Protein AF-A0A319DDX3-F1 (afdb_monomer)

pLDDT: mean 77.17, std 18.91, range [31.5, 95.31]

Foldseek 3Di:
DLLVVLVVLLVVLVVCVVVVVLVVSVVSLVVSVVSLVVLVPDPDPDPVVSSLVSLQSSLLSVLLSCVSVVNNVVSVVSLVPRDPVPLQDVSLLVSLLNSLVVCVVVVVLVSNLVSLVSNLSNLVVNVVPDPDPDPVSVVSNLSSLLSNLSSLLSDPDPVSVVSNCVSLVVCCVPPVVDPSSVLSVLVSCVSVVHPSVVVVVPDDDDDCPVVSVVVVVVVVVVVVVVVVVCVVVDDDD

Secondary structure (DSSP, 8-state):
-HHHHHHHHHHHHHHHHHTT-HHHHHHHHHHHHHHHHHHHT--S---HHHHHHHHHHHHHHHHHHHHHTT-HHHHHHHHTTS-GGGTT-HHHHHHHHHHHHHHHHTT-HHHHHHHHHHHHHHHHHHHHH-SS--HHHHHHHHHHHHHHHHHHHT--SHHHHHHHHHHHHHHHHHHTT-HHHHHHHHHHHHHTT--HHHHHTTS--TTSHHHHHHHHHHHHHHHHHHHHHHHTT----

Sequence (237 aa):
GSFRVLETAYKLVKTCIEHGCVAISLKAIEAVAMRLDALEHLETDVDKARLCQCNVHYYALRVHLAWLQGRPD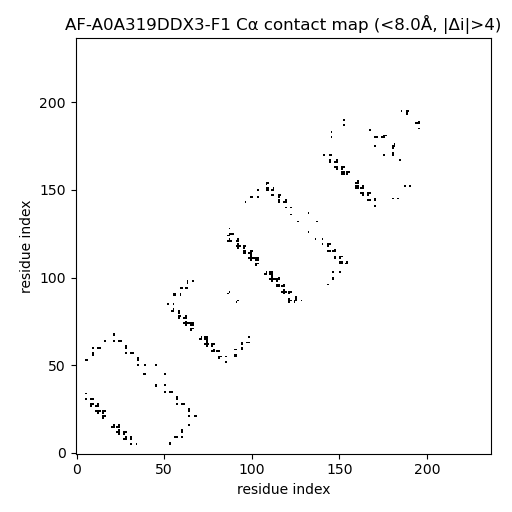IADHLFLKLPESITGDTCVLDVCFKVGSLALSCSQYDVAAKWLERGWEQCKLLASSSEGSDVASQDKELLILHALVRANTHLDTHDSKDNLVRTLGHLKSQYSNMFSIRLLELEVLARGNRDVERYFQGEVSHYHLEQSLIFLAVLQDALKVVDASESSFRMCG

Mean predicted aligned error: 11.28 Å

Structure (mmCIF, N/CA/C/O backbone):
data_AF-A0A319DDX3-F1
#
_entry.id   AF-A0A319DDX3-F1
#
loop_
_atom_site.group_PDB
_atom_site.id
_atom_site.type_symbol
_atom_site.label_atom_id
_atom_site.label_alt_id
_atom_site.label_comp_id
_atom_site.label_asym_id
_atom_site.label_entity_id
_atom_site.label_seq_id
_atom_site.pdbx_PDB_ins_code
_atom_site.Cartn_x
_atom_site.Cartn_y
_atom_site.Cartn_z
_atom_site.occupancy
_atom_site.B_iso_or_equiv
_atom_site.auth_seq_id
_atom_site.auth_comp_id
_atom_site.auth_asym_id
_atom_site.auth_atom_id
_atom_site.pdbx_PDB_model_num
ATOM 1 N N . GLY A 1 1 ? 20.311 10.736 -21.590 1.00 63.19 1 GLY A N 1
ATOM 2 C CA . GLY A 1 1 ? 19.042 10.453 -22.296 1.00 63.19 1 GLY A CA 1
ATOM 3 C C . GLY A 1 1 ? 18.218 9.386 -21.597 1.00 63.19 1 GLY A C 1
ATOM 4 O O . GLY A 1 1 ? 17.057 9.633 -21.303 1.00 63.19 1 GLY A O 1
ATOM 5 N N . SER A 1 2 ? 18.816 8.232 -21.293 1.00 76.50 2 SER A N 1
ATOM 6 C CA . SER A 1 2 ? 18.115 7.008 -20.871 1.00 76.50 2 SER A CA 1
ATOM 7 C C . SER A 1 2 ? 17.288 7.122 -19.581 1.00 76.50 2 SER A C 1
ATOM 9 O O . SER A 1 2 ? 16.138 6.699 -19.571 1.00 76.50 2 SER A O 1
ATOM 11 N N . PHE A 1 3 ? 17.796 7.782 -18.532 1.00 80.44 3 PHE A N 1
ATOM 12 C CA . PHE A 1 3 ? 17.046 7.967 -17.277 1.00 80.44 3 PHE A CA 1
ATOM 13 C C . PHE A 1 3 ? 15.779 8.824 -17.428 1.00 80.44 3 PHE A C 1
ATOM 15 O O . PHE A 1 3 ? 14.737 8.480 -16.886 1.00 80.44 3 PHE A O 1
ATOM 22 N N . ARG A 1 4 ? 15.814 9.887 -18.245 1.00 84.31 4 ARG A N 1
ATOM 23 C CA . ARG A 1 4 ? 14.623 10.722 -18.504 1.00 84.31 4 ARG A CA 1
ATOM 24 C C . ARG A 1 4 ? 13.516 9.942 -19.216 1.00 84.31 4 ARG A C 1
ATOM 26 O O . ARG A 1 4 ? 12.332 10.195 -18.996 1.00 84.31 4 ARG A O 1
ATOM 33 N N . VAL A 1 5 ? 13.900 8.996 -20.077 1.00 86.44 5 VAL A N 1
ATOM 34 C CA . VAL A 1 5 ? 12.954 8.095 -20.748 1.00 86.44 5 VAL A CA 1
ATOM 35 C C . VAL A 1 5 ? 12.311 7.155 -19.728 1.00 86.44 5 VAL A C 1
ATOM 37 O O . VAL A 1 5 ? 11.097 6.979 -19.773 1.00 86.44 5 VAL A O 1
ATOM 40 N N . LEU A 1 6 ? 13.087 6.619 -18.779 1.00 88.25 6 LEU A N 1
ATOM 41 C CA . LEU A 1 6 ? 12.560 5.794 -17.686 1.00 88.25 6 LEU A CA 1
ATOM 42 C C . LEU A 1 6 ? 11.594 6.570 -16.789 1.00 88.25 6 LEU A C 1
ATOM 44 O O . LEU A 1 6 ? 10.481 6.111 -16.568 1.00 88.25 6 LEU A O 1
ATOM 48 N N . GLU A 1 7 ? 11.959 7.774 -16.350 1.00 87.81 7 GLU A N 1
ATOM 49 C CA . GLU A 1 7 ? 11.080 8.641 -15.551 1.00 87.81 7 GLU A CA 1
ATOM 50 C C . GLU A 1 7 ? 9.750 8.927 -16.264 1.00 87.81 7 GLU A C 1
ATOM 52 O O . GLU A 1 7 ? 8.679 8.894 -15.656 1.00 87.81 7 GLU A O 1
ATOM 57 N N . THR A 1 8 ? 9.803 9.175 -17.575 1.00 90.25 8 THR A N 1
ATOM 58 C CA . THR A 1 8 ? 8.601 9.398 -18.389 1.00 90.25 8 THR A CA 1
ATOM 59 C C . THR A 1 8 ? 7.764 8.123 -18.504 1.00 90.25 8 THR A C 1
ATOM 61 O O . THR A 1 8 ? 6.541 8.175 -18.371 1.00 90.25 8 THR A O 1
ATOM 64 N N . ALA A 1 9 ? 8.409 6.969 -18.691 1.00 92.00 9 ALA A N 1
ATOM 65 C CA . ALA A 1 9 ? 7.735 5.677 -18.731 1.00 92.00 9 ALA A CA 1
ATOM 66 C C . ALA A 1 9 ? 7.079 5.329 -17.384 1.00 92.00 9 ALA A C 1
ATOM 68 O O . ALA A 1 9 ? 5.951 4.846 -17.372 1.00 92.00 9 ALA A O 1
ATOM 69 N N . TYR A 1 10 ? 7.715 5.641 -16.252 1.00 91.88 10 TYR A N 1
ATOM 70 C CA . TYR A 1 10 ? 7.117 5.461 -14.929 1.00 91.88 10 TYR A CA 1
ATOM 71 C C . TYR A 1 10 ? 5.869 6.310 -14.734 1.00 91.88 10 TYR A C 1
ATOM 73 O O . TYR A 1 10 ? 4.859 5.798 -14.255 1.00 91.88 10 TYR A O 1
ATOM 81 N N . LYS A 1 11 ? 5.904 7.582 -15.149 1.00 91.06 11 LYS A N 1
ATOM 82 C CA . LYS A 1 11 ? 4.718 8.450 -15.120 1.00 91.06 11 LYS A CA 1
ATOM 83 C C . LYS A 1 11 ? 3.594 7.867 -15.971 1.00 91.06 11 LYS A C 1
ATOM 85 O O . LYS A 1 11 ? 2.474 7.765 -15.488 1.00 91.06 11 LYS A O 1
ATOM 90 N N . LEU A 1 12 ? 3.908 7.402 -17.182 1.00 92.44 12 LEU A N 1
ATOM 91 C CA . LEU A 1 12 ? 2.937 6.740 -18.053 1.00 92.44 12 LEU A CA 1
ATOM 92 C C . LEU A 1 12 ? 2.319 5.503 -17.385 1.00 92.44 12 LEU A C 1
ATOM 94 O O . LEU A 1 12 ? 1.098 5.374 -17.375 1.00 92.44 12 LEU A O 1
ATOM 98 N N . VAL A 1 13 ? 3.137 4.615 -16.809 1.00 93.00 13 VAL A N 1
ATOM 99 C CA . VAL A 1 13 ? 2.655 3.418 -16.099 1.00 93.00 13 VAL A CA 1
ATOM 100 C C . VAL A 1 13 ? 1.772 3.817 -14.917 1.00 93.00 13 VAL A C 1
ATOM 102 O O . VAL A 1 13 ? 0.680 3.272 -14.780 1.00 93.00 13 VAL A O 1
ATOM 105 N N . LYS A 1 14 ? 2.199 4.787 -14.096 1.00 90.75 14 LYS A N 1
ATOM 106 C CA . LYS A 1 14 ? 1.426 5.291 -12.950 1.00 90.75 14 LYS A CA 1
ATOM 107 C C . LYS A 1 14 ? 0.055 5.803 -13.395 1.00 90.75 14 LYS A C 1
ATOM 109 O O . LYS A 1 14 ? -0.953 5.353 -12.861 1.00 90.75 14 LYS A O 1
ATOM 114 N N . THR A 1 15 ? 0.013 6.652 -14.421 1.00 91.50 15 THR A N 1
ATOM 115 C CA . THR A 1 15 ? -1.239 7.174 -14.978 1.00 91.50 15 THR A CA 1
ATOM 116 C C . THR A 1 15 ? -2.108 6.057 -15.555 1.00 91.50 15 THR A C 1
ATOM 118 O O . THR A 1 15 ? -3.303 6.023 -15.289 1.00 91.50 15 THR A O 1
ATOM 121 N N . CYS A 1 16 ? -1.542 5.101 -16.296 1.00 91.50 16 CYS A N 1
ATOM 122 C CA . CYS A 1 16 ? -2.313 3.980 -16.840 1.00 91.50 16 CYS A CA 1
ATOM 123 C C . CYS A 1 16 ? -2.915 3.107 -15.731 1.00 91.50 16 CYS A C 1
ATOM 125 O O . CYS A 1 16 ? -4.063 2.688 -15.839 1.00 91.50 16 CYS A O 1
ATOM 127 N N . ILE A 1 17 ? -2.166 2.857 -14.655 1.00 90.00 17 ILE A N 1
ATOM 128 C CA . ILE A 1 17 ? -2.652 2.153 -13.464 1.00 90.00 17 ILE A CA 1
ATOM 129 C C . ILE A 1 17 ? -3.823 2.910 -12.822 1.00 90.00 17 ILE A C 1
ATOM 131 O O . ILE A 1 17 ? -4.846 2.298 -12.527 1.00 90.00 17 ILE A O 1
ATOM 135 N N . GLU A 1 18 ? -3.694 4.227 -12.648 1.00 87.44 18 GLU A N 1
ATOM 136 C CA . GLU A 1 18 ? -4.732 5.086 -12.055 1.00 87.44 18 GLU A CA 1
ATOM 137 C C . GLU A 1 18 ? -6.022 5.119 -12.888 1.00 87.44 18 GLU A C 1
ATOM 139 O O . GLU A 1 18 ? -7.102 5.247 -12.327 1.00 87.44 18 GLU A O 1
ATOM 144 N N . HIS A 1 19 ? -5.931 4.910 -14.204 1.00 89.50 19 HIS A N 1
ATOM 145 C CA . HIS A 1 19 ? -7.090 4.820 -15.102 1.00 89.50 19 HIS A CA 1
ATOM 146 C C . HIS A 1 19 ? -7.551 3.372 -15.365 1.00 89.50 19 HIS A C 1
ATOM 148 O O . HIS A 1 19 ? -8.350 3.1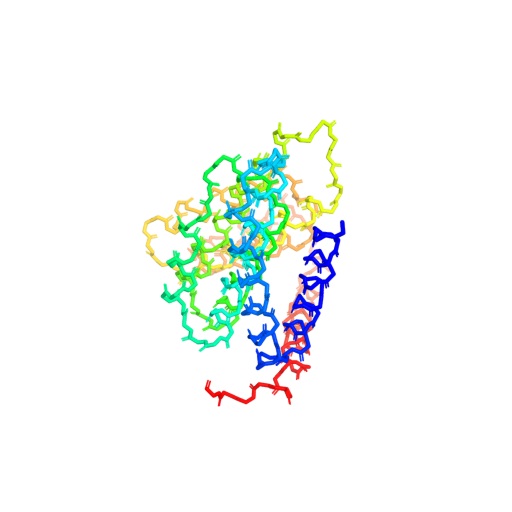31 -16.266 1.00 89.50 19 HIS A O 1
ATOM 154 N N . GLY A 1 20 ? -7.031 2.382 -14.630 1.00 86.50 20 GLY A N 1
ATOM 155 C CA . GLY A 1 20 ? -7.434 0.976 -14.773 1.00 86.50 20 GLY A CA 1
ATOM 156 C C . GLY A 1 20 ? -6.923 0.269 -16.038 1.00 86.50 20 GLY A C 1
ATOM 157 O O . GLY A 1 20 ? -7.307 -0.867 -16.309 1.00 86.50 20 GLY A O 1
ATOM 158 N N . CYS A 1 21 ? -6.011 0.877 -16.797 1.00 91.75 21 CYS A N 1
ATOM 159 C CA . CYS A 1 21 ? -5.436 0.332 -18.030 1.00 91.75 21 CYS A CA 1
ATOM 160 C C . CYS A 1 21 ? -4.347 -0.731 -17.763 1.00 91.75 21 CYS A C 1
ATOM 162 O O . CYS A 1 21 ? -3.225 -0.627 -18.264 1.00 91.75 21 CYS A O 1
ATOM 164 N N . VAL A 1 22 ? -4.668 -1.778 -16.993 1.00 91.25 22 VAL A N 1
ATOM 165 C CA . VAL A 1 22 ? -3.719 -2.801 -16.497 1.00 91.25 22 VAL A CA 1
ATOM 166 C C . VAL A 1 22 ? -2.900 -3.453 -17.620 1.00 91.25 22 VAL A C 1
ATOM 168 O O . VAL A 1 22 ? -1.687 -3.613 -17.486 1.00 91.25 22 VAL A O 1
ATOM 171 N N . ALA A 1 23 ? -3.524 -3.785 -18.755 1.00 90.62 23 ALA A N 1
ATOM 172 C CA . ALA A 1 23 ? -2.838 -4.427 -19.881 1.00 90.62 23 ALA A CA 1
ATOM 173 C C . ALA A 1 23 ? -1.776 -3.522 -20.537 1.00 90.62 23 ALA A C 1
ATOM 175 O O . ALA A 1 23 ? -0.709 -3.995 -20.931 1.00 90.62 23 ALA A O 1
ATOM 176 N N . ILE A 1 24 ? -2.053 -2.218 -20.641 1.00 91.56 24 ILE A N 1
ATOM 177 C CA . ILE A 1 24 ? -1.106 -1.234 -21.186 1.00 91.56 24 ILE A CA 1
ATOM 178 C C . ILE A 1 24 ? 0.027 -1.014 -20.183 1.00 91.56 24 ILE A C 1
ATOM 180 O O . ILE A 1 24 ? 1.196 -1.048 -20.566 1.00 91.56 24 ILE A O 1
ATOM 184 N N . SER A 1 25 ? -0.312 -0.873 -18.898 1.00 93.19 25 SER A N 1
ATOM 185 C CA . SER A 1 25 ? 0.659 -0.756 -17.808 1.00 93.19 25 SER A CA 1
ATOM 186 C C . SER A 1 25 ? 1.631 -1.936 -17.774 1.00 93.19 25 SER A C 1
ATOM 188 O O . SER A 1 25 ? 2.825 -1.725 -17.576 1.00 93.19 25 SER A O 1
ATOM 190 N N . LEU A 1 26 ? 1.149 -3.160 -18.023 1.00 93.44 26 LEU A N 1
ATOM 191 C CA . LEU A 1 26 ? 1.987 -4.358 -18.087 1.00 93.44 26 LEU A CA 1
ATOM 192 C C . LEU A 1 26 ? 3.013 -4.288 -19.227 1.00 93.44 26 LEU A C 1
ATOM 194 O O . LEU A 1 26 ? 4.207 -4.439 -18.987 1.00 93.44 26 LEU A O 1
ATOM 198 N N . LYS A 1 27 ? 2.575 -3.975 -20.450 1.00 93.12 27 LYS A N 1
ATOM 199 C CA . LYS A 1 27 ? 3.492 -3.841 -21.596 1.00 93.12 27 LYS A CA 1
ATOM 200 C C . LYS A 1 27 ? 4.513 -2.722 -21.384 1.00 93.12 27 LYS A C 1
ATOM 202 O O . LYS A 1 27 ? 5.686 -2.858 -21.725 1.00 93.12 27 LYS A O 1
ATOM 207 N N . ALA A 1 28 ? 4.071 -1.604 -20.811 1.00 93.00 28 ALA A N 1
ATOM 208 C CA . ALA A 1 28 ? 4.940 -0.472 -20.527 1.00 93.00 28 ALA A CA 1
ATOM 209 C C . ALA A 1 28 ? 5.984 -0.809 -19.448 1.00 93.00 28 ALA A C 1
ATOM 211 O O . ALA A 1 28 ? 7.158 -0.483 -19.624 1.00 93.00 28 ALA A O 1
ATOM 212 N N . ILE A 1 29 ? 5.599 -1.504 -18.371 1.00 94.00 29 ILE A N 1
ATOM 213 C CA . ILE A 1 29 ? 6.539 -1.875 -17.304 1.00 94.00 29 ILE A CA 1
ATOM 214 C C . ILE A 1 29 ? 7.510 -2.988 -17.740 1.00 94.00 29 ILE A C 1
ATOM 216 O O . ILE A 1 29 ? 8.654 -3.000 -17.296 1.00 94.00 29 ILE A O 1
ATOM 220 N N . GLU A 1 30 ? 7.117 -3.872 -18.662 1.00 93.44 30 GLU A N 1
ATOM 221 C CA . GLU A 1 30 ? 8.029 -4.826 -19.320 1.00 93.44 30 GLU A CA 1
ATOM 222 C C . GLU A 1 30 ? 9.076 -4.099 -20.177 1.00 93.44 30 GLU A C 1
ATOM 224 O O . GLU A 1 30 ? 10.269 -4.397 -20.121 1.00 93.44 30 GLU A O 1
ATOM 229 N N . ALA A 1 31 ? 8.650 -3.076 -20.923 1.00 91.81 31 ALA A N 1
ATOM 230 C CA . ALA A 1 31 ? 9.551 -2.239 -21.709 1.00 91.81 31 ALA A CA 1
ATOM 231 C C . ALA A 1 31 ? 10.518 -1.410 -20.845 1.00 91.81 31 ALA A C 1
ATOM 233 O O . ALA A 1 31 ? 11.616 -1.072 -21.299 1.00 91.81 31 ALA A O 1
ATOM 234 N N . VAL A 1 32 ? 10.113 -1.072 -19.621 1.00 92.88 32 VAL A N 1
ATOM 235 C CA . VAL A 1 32 ? 10.980 -0.481 -18.597 1.00 92.88 32 VAL A CA 1
ATOM 236 C C . VAL A 1 32 ? 11.987 -1.507 -18.085 1.00 92.88 32 VAL A C 1
ATOM 238 O O . VAL A 1 32 ? 13.172 -1.190 -18.048 1.00 92.88 32 VAL A O 1
ATOM 241 N N . ALA A 1 33 ? 11.552 -2.729 -17.763 1.00 92.62 33 ALA A N 1
ATOM 242 C CA . ALA A 1 33 ? 12.432 -3.789 -17.267 1.00 92.62 33 ALA A CA 1
ATOM 243 C C . ALA A 1 33 ? 13.586 -4.077 -18.242 1.00 92.62 33 ALA A C 1
ATOM 245 O O . ALA A 1 33 ? 14.741 -4.059 -17.835 1.00 92.62 33 ALA A O 1
ATOM 246 N N . MET A 1 34 ? 13.292 -4.224 -19.541 1.00 90.25 34 MET A N 1
ATOM 247 C CA . MET A 1 34 ? 14.325 -4.427 -20.572 1.00 90.25 34 MET A CA 1
ATOM 248 C C . MET A 1 34 ? 15.344 -3.281 -20.637 1.00 90.25 34 MET A C 1
ATOM 250 O O . MET A 1 34 ? 16.516 -3.491 -20.930 1.00 90.25 34 MET A O 1
ATOM 254 N N . ARG A 1 35 ? 14.900 -2.046 -20.385 1.00 88.31 35 ARG A N 1
ATOM 255 C CA . ARG A 1 35 ? 15.782 -0.873 -20.391 1.00 88.31 35 ARG A CA 1
ATOM 256 C C . ARG A 1 35 ? 16.620 -0.775 -19.124 1.00 88.31 35 ARG A C 1
ATOM 258 O O . ARG A 1 35 ? 17.760 -0.343 -19.222 1.00 88.31 35 ARG A O 1
ATOM 265 N N . LEU A 1 36 ? 16.065 -1.129 -17.967 1.00 88.19 36 LEU A N 1
ATOM 266 C CA . LEU A 1 36 ? 16.817 -1.193 -16.713 1.00 88.19 36 LEU A CA 1
ATOM 267 C C . LEU A 1 36 ? 17.917 -2.244 -16.792 1.00 88.19 36 LEU A C 1
ATOM 269 O O . LEU A 1 36 ? 19.059 -1.929 -16.486 1.00 88.19 36 LEU A O 1
ATOM 273 N N . ASP A 1 37 ? 17.584 -3.431 -17.295 1.00 88.50 37 ASP A N 1
ATOM 274 C CA . ASP A 1 37 ? 18.539 -4.516 -17.512 1.00 88.50 37 ASP A CA 1
ATOM 275 C C . ASP A 1 37 ? 19.681 -4.067 -18.438 1.00 88.50 37 ASP A C 1
ATOM 277 O O . ASP A 1 37 ? 20.853 -4.146 -18.079 1.00 88.50 37 ASP A O 1
ATOM 281 N N . ALA A 1 38 ? 19.357 -3.442 -19.575 1.00 86.94 38 ALA A N 1
ATOM 282 C CA . ALA A 1 38 ? 20.368 -2.884 -20.473 1.00 86.94 38 ALA A CA 1
ATOM 283 C C . ALA A 1 38 ? 21.242 -1.792 -19.822 1.00 86.94 38 ALA A C 1
ATOM 285 O O . ALA A 1 38 ? 22.394 -1.626 -20.216 1.00 86.94 38 ALA A O 1
ATOM 286 N N . LEU A 1 39 ? 20.711 -1.030 -18.857 1.00 84.31 39 LEU A N 1
ATOM 287 C CA . LEU A 1 39 ? 21.474 -0.011 -18.130 1.00 84.31 39 LEU A CA 1
ATOM 288 C C . LEU A 1 39 ? 22.392 -0.604 -17.063 1.00 84.31 39 LEU A C 1
ATOM 290 O O . LEU A 1 39 ? 23.469 -0.061 -16.840 1.00 84.31 39 LEU A O 1
ATOM 294 N N . GLU A 1 40 ? 21.978 -1.688 -16.413 1.00 82.62 40 GLU A N 1
ATOM 295 C CA . GLU A 1 40 ? 22.773 -2.387 -15.399 1.00 82.62 40 GLU A CA 1
ATOM 296 C C . GLU A 1 40 ? 24.021 -3.046 -16.004 1.00 82.62 40 GLU A C 1
ATOM 298 O O . GLU A 1 40 ? 25.073 -3.083 -15.371 1.00 82.62 40 GLU A O 1
ATOM 303 N N . HIS A 1 41 ? 23.930 -3.484 -17.261 1.00 81.06 41 HIS A N 1
ATOM 304 C CA . HIS A 1 41 ? 25.020 -4.138 -17.990 1.00 81.06 41 HIS A CA 1
ATOM 305 C C . HIS A 1 41 ? 25.969 -3.168 -18.723 1.00 81.06 41 HIS A C 1
ATOM 307 O O . HIS A 1 41 ? 26.907 -3.612 -19.387 1.00 81.06 41 HIS A O 1
ATOM 313 N N . LEU A 1 42 ? 25.760 -1.848 -18.637 1.00 79.06 42 LEU A N 1
ATOM 314 C CA . LEU A 1 42 ? 26.698 -0.869 -19.195 1.00 79.06 42 LEU A CA 1
ATOM 315 C C . LEU A 1 42 ? 27.894 -0.691 -18.247 1.00 79.06 42 LEU A C 1
ATOM 317 O O . LEU A 1 42 ? 27.739 -0.169 -17.150 1.00 79.06 42 LEU A O 1
ATOM 321 N N . GLU A 1 43 ? 29.101 -1.042 -18.704 1.00 55.44 43 GLU A N 1
ATOM 322 C CA . GLU A 1 43 ? 30.368 -0.927 -17.944 1.00 55.44 43 GLU A CA 1
ATOM 323 C C . GLU A 1 43 ? 30.786 0.517 -17.596 1.00 55.44 43 GLU A C 1
ATOM 325 O O . GLU A 1 43 ? 31.774 0.743 -16.897 1.00 55.44 43 GLU A O 1
ATOM 330 N N . THR A 1 44 ? 30.066 1.518 -18.101 1.00 60.97 44 THR A N 1
ATOM 331 C CA . THR A 1 44 ? 30.320 2.928 -17.786 1.00 6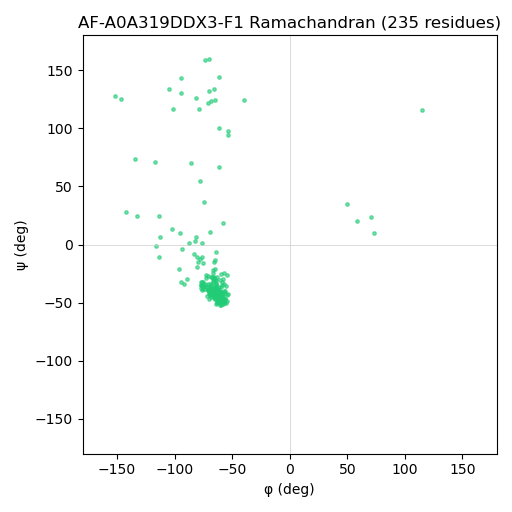0.97 44 THR A CA 1
ATOM 332 C C . THR A 1 44 ? 29.941 3.263 -16.343 1.00 60.97 44 THR A C 1
ATOM 334 O O . THR A 1 44 ? 29.125 2.569 -15.748 1.00 60.97 44 THR A O 1
ATOM 337 N N . ASP A 1 45 ? 30.491 4.363 -15.815 1.00 60.28 45 ASP A N 1
ATOM 338 C CA 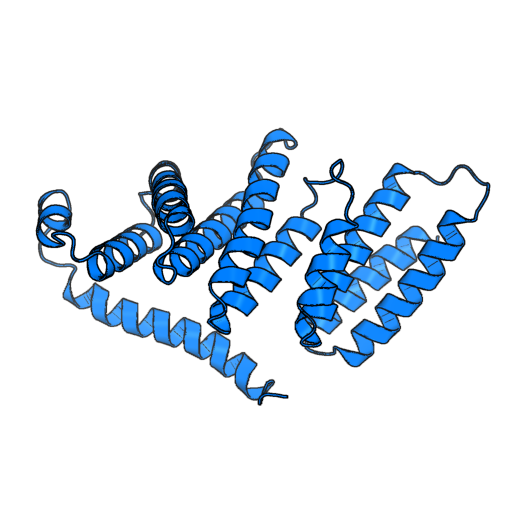. ASP A 1 45 ? 30.187 4.976 -14.509 1.00 60.28 45 ASP A CA 1
ATOM 339 C C . ASP A 1 45 ? 28.711 5.423 -14.421 1.00 60.28 45 ASP A C 1
ATOM 341 O O . ASP A 1 45 ? 28.359 6.604 -14.462 1.00 60.28 45 ASP A O 1
ATOM 345 N N . VAL A 1 46 ? 27.803 4.446 -14.431 1.00 65.56 46 VAL A N 1
ATOM 346 C CA . VAL A 1 46 ? 26.381 4.644 -14.216 1.00 65.56 46 VAL A CA 1
ATOM 347 C C . VAL A 1 46 ? 26.235 5.041 -12.761 1.00 65.56 46 VAL A C 1
ATOM 349 O O . VAL A 1 46 ? 26.641 4.304 -11.863 1.00 65.56 46 VAL A O 1
ATOM 352 N N . ASP A 1 47 ? 25.627 6.204 -12.543 1.00 78.81 47 ASP A N 1
ATOM 353 C CA . ASP A 1 47 ? 25.259 6.699 -11.225 1.00 78.81 47 ASP A CA 1
ATOM 354 C C . ASP A 1 47 ? 24.424 5.636 -10.490 1.00 78.81 47 ASP A C 1
ATOM 356 O O . ASP A 1 47 ? 23.217 5.478 -10.713 1.00 78.81 47 ASP A O 1
ATOM 360 N N . LYS A 1 48 ? 25.107 4.866 -9.635 1.00 80.88 48 LYS A N 1
ATOM 361 C CA . LYS A 1 48 ? 24.537 3.730 -8.908 1.00 80.88 48 LYS A CA 1
ATOM 362 C C . LYS A 1 48 ? 23.364 4.166 -8.040 1.00 80.88 48 LYS A C 1
ATOM 364 O O . LYS A 1 48 ? 22.414 3.402 -7.898 1.00 80.88 48 LYS A O 1
ATOM 369 N N . ALA A 1 49 ? 23.392 5.389 -7.506 1.00 81.56 49 ALA A N 1
ATOM 370 C CA . ALA A 1 49 ? 22.300 5.920 -6.700 1.00 81.56 49 ALA A CA 1
ATOM 371 C C . ALA A 1 49 ? 21.041 6.125 -7.554 1.00 81.56 49 ALA A C 1
ATOM 373 O O . ALA A 1 49 ? 19.955 5.681 -7.177 1.00 81.56 49 ALA A O 1
ATOM 374 N N . ARG A 1 50 ? 21.186 6.703 -8.753 1.00 83.19 50 ARG A N 1
ATOM 375 C CA . ARG A 1 50 ? 20.064 6.877 -9.692 1.00 83.19 50 ARG A CA 1
ATOM 376 C C . ARG A 1 50 ? 19.528 5.563 -10.237 1.00 83.19 50 ARG A C 1
ATOM 378 O O . ARG A 1 50 ? 18.313 5.426 -10.386 1.00 83.19 50 ARG A O 1
ATOM 385 N N . LEU A 1 51 ? 20.399 4.599 -10.530 1.00 84.62 51 LEU A N 1
ATOM 386 C CA . LEU A 1 51 ? 19.968 3.262 -10.943 1.00 84.62 51 LEU A CA 1
ATOM 387 C C . LEU A 1 51 ? 19.170 2.583 -9.824 1.00 84.62 51 LEU A C 1
ATOM 389 O O . LEU A 1 51 ? 18.099 2.034 -10.078 1.00 84.62 51 LEU A O 1
ATOM 393 N N . CYS A 1 52 ? 19.637 2.697 -8.580 1.00 84.38 52 CYS A N 1
ATOM 394 C CA . CYS A 1 52 ? 18.935 2.146 -7.429 1.00 84.38 52 CYS A CA 1
ATOM 395 C C . CYS A 1 52 ? 17.561 2.805 -7.221 1.00 84.38 52 CYS A C 1
ATOM 397 O O . CYS A 1 52 ? 16.560 2.106 -7.063 1.00 84.38 52 CYS A O 1
ATOM 399 N N . GLN A 1 53 ? 17.471 4.134 -7.341 1.00 85.56 53 GLN A N 1
ATOM 400 C CA . GLN A 1 53 ? 16.193 4.852 -7.301 1.00 85.56 53 GLN A CA 1
ATOM 401 C C . GLN A 1 53 ? 15.242 4.393 -8.418 1.00 85.56 53 GLN A C 1
ATOM 403 O O . GLN A 1 53 ? 14.053 4.169 -8.177 1.00 85.56 53 GLN A O 1
ATOM 408 N N . CYS A 1 54 ? 15.753 4.199 -9.637 1.00 87.69 54 CYS A N 1
ATOM 409 C CA . CYS A 1 54 ? 14.954 3.678 -10.742 1.00 87.69 54 CYS A CA 1
ATOM 410 C C . CYS A 1 54 ? 14.453 2.256 -10.460 1.00 87.69 54 CYS A C 1
ATOM 412 O O . CYS A 1 54 ? 13.298 1.965 -10.768 1.00 87.69 54 CYS A O 1
ATOM 414 N N . ASN A 1 55 ? 15.274 1.396 -9.854 1.00 88.69 55 ASN A N 1
ATOM 415 C CA . ASN A 1 55 ? 14.866 0.052 -9.446 1.00 88.69 55 ASN A CA 1
ATOM 416 C C . ASN A 1 55 ? 13.752 0.092 -8.393 1.00 88.69 55 ASN A C 1
ATOM 418 O O . ASN A 1 55 ? 12.768 -0.636 -8.526 1.00 88.69 55 ASN A O 1
ATOM 422 N N . VAL A 1 56 ? 13.837 0.987 -7.405 1.00 90.06 56 VAL A N 1
ATOM 423 C CA . VAL A 1 56 ? 12.770 1.184 -6.407 1.00 90.06 56 VAL A CA 1
ATOM 424 C C . VAL A 1 56 ? 11.448 1.573 -7.068 1.00 90.06 56 VAL A C 1
ATOM 426 O O . VAL A 1 56 ? 10.421 0.948 -6.807 1.00 90.06 56 VAL A O 1
ATOM 429 N N . HIS A 1 57 ? 11.471 2.536 -7.993 1.00 90.44 57 HIS A N 1
ATOM 430 C CA . HIS A 1 57 ? 10.273 2.963 -8.723 1.00 90.44 57 HIS A CA 1
ATOM 431 C C . HIS A 1 57 ? 9.676 1.838 -9.574 1.00 90.44 57 HIS A C 1
ATOM 433 O O . HIS A 1 57 ? 8.456 1.663 -9.619 1.00 90.44 57 HIS A O 1
ATOM 439 N N . TYR A 1 58 ? 10.531 1.050 -10.228 1.00 92.88 58 TYR A N 1
ATOM 440 C CA . TYR A 1 58 ? 10.109 -0.118 -10.989 1.00 92.88 58 TYR A CA 1
ATOM 441 C C . TYR A 1 58 ? 9.412 -1.152 -10.106 1.00 92.88 58 TYR A C 1
ATOM 443 O O . TYR A 1 58 ? 8.288 -1.556 -10.415 1.00 92.88 58 TYR A O 1
ATOM 451 N N . TYR A 1 59 ? 10.039 -1.552 -8.998 1.00 93.19 59 TYR A N 1
ATOM 452 C CA . TYR A 1 59 ? 9.464 -2.545 -8.098 1.00 93.19 59 TYR A CA 1
ATOM 453 C C . TYR A 1 59 ? 8.173 -2.041 -7.450 1.00 93.19 59 TYR A C 1
ATOM 455 O O . TYR A 1 59 ? 7.194 -2.780 -7.452 1.00 93.19 59 TYR A O 1
ATOM 463 N N . ALA A 1 60 ? 8.097 -0.781 -7.012 1.00 92.38 60 ALA A N 1
ATOM 464 C CA . ALA A 1 60 ? 6.867 -0.205 -6.465 1.00 92.38 60 ALA A CA 1
ATOM 465 C C . ALA A 1 60 ? 5.697 -0.248 -7.471 1.00 92.38 60 ALA A C 1
ATOM 467 O O . ALA A 1 60 ? 4.591 -0.679 -7.139 1.00 92.38 60 ALA A O 1
ATOM 468 N N . LEU A 1 61 ? 5.935 0.112 -8.737 1.00 93.44 61 LEU A N 1
ATOM 469 C CA . LEU A 1 61 ? 4.907 0.022 -9.780 1.00 93.44 61 LEU A CA 1
ATOM 470 C C . LEU A 1 61 ? 4.530 -1.429 -10.105 1.00 93.44 61 LEU A C 1
ATOM 472 O O . LEU A 1 61 ? 3.354 -1.726 -10.317 1.00 93.44 61 LEU A O 1
ATOM 476 N N . ARG A 1 62 ? 5.503 -2.346 -10.119 1.00 94.50 62 ARG A N 1
ATOM 477 C CA . ARG A 1 62 ? 5.269 -3.782 -10.330 1.00 94.50 62 ARG A CA 1
ATOM 478 C C . ARG A 1 62 ? 4.470 -4.417 -9.195 1.00 94.50 62 ARG A C 1
ATOM 480 O O . ARG A 1 62 ? 3.614 -5.246 -9.482 1.00 94.50 62 ARG A O 1
ATOM 487 N N . VAL A 1 63 ? 4.718 -4.019 -7.948 1.00 94.94 63 VAL A N 1
ATOM 488 C CA . VAL A 1 63 ? 3.945 -4.435 -6.769 1.00 94.94 63 VAL A CA 1
ATOM 489 C C . VAL A 1 63 ? 2.488 -4.015 -6.933 1.00 94.94 63 VAL A C 1
ATOM 491 O O . VAL A 1 63 ? 1.595 -4.858 -6.859 1.00 94.94 63 VAL A O 1
ATOM 494 N N . HIS A 1 64 ? 2.244 -2.736 -7.233 1.00 93.81 64 HIS A N 1
ATOM 495 C CA . HIS A 1 64 ? 0.883 -2.238 -7.422 1.00 93.81 64 HIS A CA 1
ATOM 496 C C . HIS A 1 64 ? 0.178 -2.953 -8.585 1.00 93.81 64 HIS A C 1
ATOM 498 O O . HIS A 1 64 ? -0.975 -3.361 -8.467 1.00 93.81 64 HIS A O 1
ATOM 504 N N . LEU A 1 65 ? 0.882 -3.168 -9.698 1.00 93.81 65 LEU A N 1
ATOM 505 C CA . LEU A 1 65 ? 0.328 -3.882 -10.842 1.00 93.81 65 LEU A CA 1
ATOM 506 C C . LEU A 1 65 ? 0.011 -5.349 -10.514 1.00 93.81 65 LEU A C 1
ATOM 508 O O . LEU A 1 65 ? -1.044 -5.832 -10.907 1.00 93.81 65 LEU A O 1
ATOM 512 N N . ALA A 1 66 ? 0.889 -6.049 -9.790 1.00 94.62 66 ALA A N 1
ATOM 513 C CA . ALA A 1 66 ? 0.658 -7.431 -9.368 1.00 94.62 66 ALA A CA 1
ATOM 514 C C . ALA A 1 66 ? -0.578 -7.550 -8.465 1.00 94.62 66 ALA A C 1
ATOM 516 O O . ALA A 1 66 ? -1.376 -8.471 -8.640 1.00 94.62 66 ALA A O 1
ATOM 517 N N . TRP A 1 67 ? -0.786 -6.576 -7.573 1.00 94.12 67 TRP A N 1
ATOM 518 C CA . TRP A 1 67 ? -2.003 -6.487 -6.772 1.00 94.12 67 TRP A CA 1
ATOM 519 C C . TRP A 1 67 ? -3.257 -6.345 -7.645 1.00 94.12 67 TRP A C 1
ATOM 521 O O . TRP A 1 67 ? -4.199 -7.119 -7.506 1.00 94.12 67 TRP A O 1
ATOM 531 N N . LEU A 1 68 ? -3.246 -5.416 -8.608 1.00 91.94 68 LEU A N 1
ATOM 532 C CA . LEU A 1 68 ? -4.367 -5.219 -9.541 1.00 91.94 68 LEU A CA 1
ATOM 533 C C . LEU A 1 68 ? -4.618 -6.417 -10.468 1.00 91.94 68 LEU A C 1
ATOM 535 O O . LEU A 1 68 ? -5.710 -6.553 -11.005 1.00 91.94 68 LEU A O 1
ATOM 539 N N . GLN A 1 69 ? -3.622 -7.281 -10.661 1.00 92.31 69 GLN A N 1
ATOM 540 C CA . GLN A 1 69 ? -3.752 -8.542 -11.393 1.00 92.31 69 GLN A CA 1
ATOM 541 C C . GLN A 1 69 ? -4.336 -9.680 -10.539 1.00 92.31 69 GLN A C 1
ATOM 543 O O . GLN A 1 69 ? -4.386 -10.812 -11.015 1.00 92.31 69 GLN A O 1
ATOM 548 N N . GLY A 1 70 ? -4.713 -9.420 -9.282 1.00 91.56 70 GLY A N 1
ATOM 549 C CA . GLY A 1 70 ? -5.197 -10.450 -8.363 1.00 91.56 70 GLY A CA 1
ATOM 550 C C . GLY A 1 70 ? -4.099 -11.405 -7.892 1.00 91.56 70 GLY A C 1
ATOM 551 O O . GLY A 1 70 ? -4.393 -12.537 -7.519 1.00 91.56 70 GLY A O 1
ATOM 552 N N . ARG A 1 71 ? -2.827 -10.976 -7.922 1.00 93.44 71 ARG A N 1
ATOM 553 C CA . ARG A 1 71 ? -1.665 -11.779 -7.496 1.00 93.44 71 ARG A CA 1
ATOM 554 C C . ARG A 1 71 ? -0.957 -11.146 -6.294 1.00 93.44 71 ARG A C 1
ATOM 556 O O . ARG A 1 71 ? 0.133 -10.577 -6.444 1.00 93.44 71 ARG A O 1
ATOM 563 N N . PRO A 1 72 ? -1.587 -11.185 -5.103 1.00 92.00 72 PRO A N 1
ATOM 564 C CA . PRO A 1 72 ? -1.045 -10.573 -3.890 1.00 92.00 72 PRO A CA 1
ATOM 565 C C . PRO A 1 72 ? 0.250 -11.247 -3.411 1.00 92.00 72 PRO A C 1
ATOM 567 O O . PRO A 1 72 ? 1.122 -10.579 -2.862 1.00 92.00 72 PRO A O 1
ATOM 570 N N . ASP A 1 73 ? 0.412 -12.542 -3.684 1.00 92.75 73 ASP A N 1
ATOM 571 C CA . ASP A 1 73 ? 1.627 -13.326 -3.447 1.00 92.75 73 ASP A CA 1
ATOM 572 C C . ASP A 1 73 ? 2.834 -12.754 -4.208 1.00 92.75 73 ASP A C 1
ATOM 574 O O . ASP A 1 73 ? 3.918 -12.565 -3.650 1.00 92.75 73 ASP A O 1
ATOM 578 N N . ILE A 1 74 ? 2.628 -12.398 -5.478 1.00 93.81 74 ILE A N 1
ATOM 579 C CA . ILE A 1 74 ? 3.663 -11.783 -6.307 1.00 93.81 74 ILE A CA 1
ATOM 580 C C . ILE A 1 74 ? 3.940 -10.354 -5.842 1.00 93.81 74 ILE A C 1
ATOM 582 O O . ILE A 1 74 ? 5.100 -9.941 -5.825 1.00 93.81 74 ILE A O 1
ATOM 586 N N . ALA A 1 75 ? 2.908 -9.602 -5.451 1.00 94.38 75 ALA A N 1
ATOM 587 C CA . ALA A 1 75 ? 3.080 -8.261 -4.900 1.00 94.38 75 ALA A CA 1
ATOM 588 C C . ALA A 1 75 ? 3.966 -8.283 -3.640 1.00 94.38 75 ALA A C 1
ATOM 590 O O . ALA A 1 75 ? 4.906 -7.497 -3.543 1.00 94.38 75 ALA A O 1
ATOM 591 N N . ASP A 1 76 ? 3.737 -9.223 -2.721 1.00 93.00 76 ASP A N 1
ATOM 592 C CA . ASP A 1 76 ? 4.592 -9.409 -1.545 1.00 93.00 76 ASP A CA 1
ATOM 593 C C . ASP A 1 76 ? 6.025 -9.797 -1.923 1.00 93.00 76 ASP A C 1
ATOM 595 O O . ASP A 1 76 ? 6.978 -9.177 -1.450 1.00 93.00 76 ASP A O 1
ATOM 599 N N . HIS A 1 77 ? 6.196 -10.782 -2.810 1.00 93.75 77 HIS A N 1
ATOM 600 C CA . HIS A 1 77 ? 7.526 -11.220 -3.233 1.00 93.75 77 HIS A CA 1
ATOM 601 C C . HIS A 1 77 ? 8.334 -10.092 -3.892 1.00 93.75 77 HIS A C 1
ATOM 603 O O . HIS A 1 77 ? 9.532 -9.958 -3.653 1.00 93.75 77 HIS A O 1
ATOM 609 N N . LEU A 1 78 ? 7.689 -9.269 -4.723 1.00 92.31 78 LEU A N 1
ATOM 610 C CA . LEU A 1 78 ? 8.328 -8.125 -5.373 1.00 92.31 78 LEU A CA 1
ATOM 611 C C . LEU A 1 78 ? 8.687 -7.020 -4.379 1.00 92.31 78 LEU A C 1
ATOM 613 O O . LEU A 1 78 ? 9.717 -6.376 -4.554 1.00 92.31 78 LEU A O 1
ATOM 617 N N . PHE A 1 79 ? 7.875 -6.813 -3.342 1.00 91.38 79 PHE A N 1
ATOM 618 C CA . PHE A 1 79 ? 8.169 -5.827 -2.306 1.00 91.38 79 PHE A CA 1
ATOM 619 C C . PHE A 1 79 ? 9.436 -6.182 -1.525 1.00 91.38 79 PHE A C 1
ATOM 621 O O . PHE A 1 79 ? 10.254 -5.309 -1.265 1.00 91.38 79 PHE A O 1
ATOM 628 N N . LEU A 1 80 ? 9.656 -7.469 -1.238 1.00 90.38 80 LEU A N 1
ATOM 629 C CA . LEU A 1 80 ? 10.872 -7.950 -0.567 1.00 90.38 80 LEU A CA 1
ATOM 630 C C . LEU A 1 80 ? 12.157 -7.749 -1.389 1.00 90.38 80 LEU A C 1
ATOM 632 O O . LEU A 1 80 ? 13.250 -7.880 -0.849 1.00 90.38 80 LEU A O 1
ATOM 636 N N . LYS A 1 81 ? 12.050 -7.440 -2.688 1.00 87.81 81 LYS A N 1
ATOM 637 C CA . LYS A 1 81 ? 13.205 -7.093 -3.532 1.00 87.81 81 LYS A CA 1
ATOM 638 C C . LYS A 1 81 ? 13.620 -5.628 -3.409 1.00 87.81 81 LYS A C 1
ATOM 640 O O . LYS A 1 81 ? 14.641 -5.248 -3.982 1.00 87.81 81 LYS A O 1
ATOM 645 N N . LEU A 1 82 ? 12.838 -4.798 -2.716 1.00 85.12 82 LEU A N 1
ATOM 646 C CA . LEU A 1 82 ? 13.214 -3.415 -2.460 1.00 85.12 82 LEU A CA 1
ATOM 647 C C . LEU A 1 82 ? 14.388 -3.377 -1.467 1.00 85.12 82 LEU A C 1
ATOM 649 O O . LEU A 1 82 ? 14.339 -4.056 -0.443 1.00 85.12 82 LEU A O 1
ATOM 653 N N . PRO A 1 83 ? 15.446 -2.598 -1.748 1.00 76.56 83 PRO A N 1
ATOM 654 C CA . PRO A 1 83 ? 16.576 -2.472 -0.840 1.00 76.56 83 PRO A CA 1
ATOM 655 C C . PRO A 1 83 ? 16.157 -1.778 0.460 1.00 76.56 83 PRO A C 1
ATOM 657 O O . PRO A 1 83 ? 15.543 -0.710 0.437 1.00 76.56 83 PRO A O 1
ATOM 660 N N . GLU A 1 84 ? 16.567 -2.344 1.596 1.00 66.56 84 GLU A N 1
ATOM 661 C CA . GLU A 1 84 ? 16.298 -1.783 2.928 1.00 66.56 84 GLU A CA 1
ATOM 662 C C . GLU A 1 84 ? 16.886 -0.375 3.103 1.00 66.56 84 GLU A C 1
ATOM 664 O O . GLU A 1 84 ? 16.363 0.420 3.873 1.00 66.56 84 GLU A O 1
ATOM 669 N N . SER A 1 85 ? 17.936 -0.025 2.356 1.00 58.84 85 SER A N 1
ATOM 670 C CA . SER A 1 85 ? 18.607 1.279 2.420 1.00 58.84 85 SER A CA 1
ATOM 671 C C . SER A 1 85 ? 17.857 2.427 1.734 1.00 58.84 85 SER A C 1
ATOM 673 O O . SER A 1 85 ? 18.246 3.578 1.913 1.00 58.84 85 SER A O 1
ATOM 675 N N . ILE A 1 86 ? 16.796 2.149 0.963 1.00 58.59 86 ILE A N 1
ATOM 676 C CA . ILE A 1 86 ? 15.991 3.168 0.248 1.00 58.59 86 ILE A CA 1
ATOM 677 C C . ILE A 1 86 ? 14.569 3.237 0.822 1.00 58.59 86 ILE A C 1
ATOM 679 O O . ILE A 1 86 ? 13.615 3.664 0.178 1.00 58.59 86 ILE A O 1
ATOM 683 N N . THR A 1 87 ? 14.416 2.834 2.079 1.00 57.00 87 THR A N 1
ATOM 684 C CA . THR A 1 87 ? 13.152 2.814 2.823 1.00 57.00 87 THR A CA 1
ATOM 685 C C . THR A 1 87 ? 12.675 4.210 3.265 1.00 57.00 87 THR A C 1
ATOM 687 O O . THR A 1 87 ? 12.083 4.373 4.320 1.00 57.00 87 THR A O 1
ATOM 690 N N . GLY A 1 88 ? 12.889 5.230 2.433 1.00 60.25 88 GLY A N 1
ATOM 691 C CA . GLY A 1 88 ? 12.406 6.601 2.615 1.00 60.25 88 GLY A CA 1
ATOM 692 C C . GLY A 1 88 ? 11.975 7.234 1.291 1.00 60.25 88 GLY A C 1
ATOM 693 O O . GLY A 1 88 ? 12.095 8.439 1.115 1.00 60.25 88 GLY A O 1
ATOM 694 N N . ASP A 1 89 ? 11.538 6.433 0.314 1.00 76.75 89 ASP A N 1
ATOM 695 C CA . ASP A 1 89 ? 11.040 6.942 -0.966 1.00 76.75 89 ASP A CA 1
ATOM 696 C C . ASP A 1 89 ? 9.508 7.079 -0.930 1.00 76.75 89 ASP A C 1
ATOM 698 O O . ASP A 1 89 ? 8.775 6.143 -0.594 1.00 76.75 89 ASP A O 1
ATOM 702 N N . THR A 1 90 ? 9.007 8.250 -1.331 1.00 82.38 90 THR A N 1
ATOM 703 C CA . THR A 1 90 ? 7.565 8.535 -1.442 1.00 82.38 90 THR A CA 1
ATOM 704 C C . THR A 1 90 ? 6.807 7.535 -2.326 1.00 82.38 90 THR A C 1
ATOM 706 O O . THR A 1 90 ? 5.616 7.315 -2.116 1.00 82.38 90 THR A O 1
ATOM 709 N N . CYS A 1 91 ? 7.477 6.888 -3.283 1.00 84.50 91 CYS A N 1
ATOM 710 C CA . CYS A 1 91 ? 6.904 5.862 -4.148 1.00 84.50 91 CYS A CA 1
ATOM 711 C C . CYS A 1 91 ? 6.582 4.568 -3.381 1.00 84.50 91 CYS A C 1
ATOM 713 O O . CYS A 1 91 ? 5.549 3.942 -3.630 1.00 84.50 91 CYS A O 1
ATOM 715 N N . VAL A 1 92 ? 7.434 4.187 -2.419 1.00 88.31 92 VAL A N 1
ATOM 716 C CA . VAL A 1 92 ? 7.213 3.015 -1.554 1.00 88.31 92 VAL A CA 1
ATOM 717 C C . VAL A 1 92 ? 6.047 3.285 -0.604 1.00 88.31 92 VAL A C 1
ATOM 719 O O . VAL A 1 92 ? 5.154 2.450 -0.458 1.00 88.31 92 VAL A O 1
ATOM 722 N N . LEU A 1 93 ? 5.998 4.489 -0.030 1.00 89.50 93 LEU A N 1
ATOM 723 C CA . LEU A 1 93 ? 4.858 4.949 0.761 1.00 89.50 93 LEU A CA 1
ATOM 724 C C . LEU A 1 93 ? 3.549 4.902 -0.049 1.00 89.50 93 LEU A C 1
ATOM 726 O O . LEU A 1 93 ? 2.555 4.338 0.411 1.00 89.50 93 LEU A O 1
ATOM 730 N N . ASP A 1 94 ? 3.566 5.447 -1.271 1.00 88.94 94 ASP A N 1
ATOM 731 C CA . ASP A 1 94 ? 2.414 5.477 -2.178 1.00 88.94 94 ASP A CA 1
ATOM 732 C C . ASP A 1 94 ? 1.881 4.072 -2.474 1.00 88.94 94 ASP A C 1
ATOM 734 O O . ASP A 1 94 ? 0.669 3.858 -2.431 1.00 88.94 94 ASP A O 1
ATOM 738 N N . VAL A 1 95 ? 2.757 3.109 -2.791 1.00 91.94 95 VAL A N 1
ATOM 739 C CA . VAL A 1 95 ? 2.309 1.741 -3.088 1.00 91.94 95 VAL A CA 1
ATOM 740 C C . VAL A 1 95 ? 1.767 1.043 -1.847 1.00 91.94 95 VAL A C 1
ATOM 742 O O . VAL A 1 95 ? 0.718 0.409 -1.942 1.00 91.94 95 VAL A O 1
ATOM 745 N N . CYS A 1 96 ? 2.407 1.201 -0.685 1.00 93.25 96 CYS A N 1
ATOM 746 C CA . CYS A 1 96 ? 1.921 0.631 0.570 1.00 93.25 96 CYS A CA 1
ATOM 747 C C . CYS A 1 96 ? 0.520 1.144 0.911 1.00 93.25 96 CYS A C 1
ATOM 749 O O . CYS A 1 96 ? -0.375 0.351 1.202 1.00 93.25 96 CYS A O 1
ATOM 751 N N . PHE A 1 97 ? 0.304 2.458 0.801 1.00 92.00 97 PHE A N 1
ATOM 752 C CA . PHE A 1 97 ? -1.005 3.055 1.039 1.00 92.00 97 PHE A CA 1
ATOM 753 C C . PHE A 1 97 ? -2.048 2.595 0.015 1.00 92.00 97 PHE A C 1
ATOM 755 O O . PHE A 1 97 ? -3.143 2.192 0.406 1.00 92.00 97 PHE A O 1
ATOM 762 N N . LYS A 1 98 ? -1.723 2.609 -1.286 1.00 91.62 98 LYS A N 1
ATOM 763 C CA . LYS A 1 98 ? -2.654 2.185 -2.346 1.00 91.62 98 LYS A CA 1
ATOM 764 C C . LYS A 1 98 ? -3.052 0.715 -2.195 1.00 91.62 98 LYS A C 1
ATOM 766 O O . LYS A 1 98 ? -4.240 0.406 -2.194 1.00 91.62 98 LYS A O 1
ATOM 771 N N . VAL A 1 99 ? -2.084 -0.184 -2.016 1.00 93.38 99 VAL A N 1
ATOM 772 C CA . VAL A 1 99 ? -2.346 -1.620 -1.830 1.00 93.38 99 VAL A CA 1
ATOM 773 C C . VAL A 1 99 ? -3.110 -1.873 -0.531 1.00 93.38 99 VAL A C 1
ATOM 775 O O . VAL A 1 99 ? -4.110 -2.586 -0.545 1.00 93.38 99 VAL A O 1
ATOM 778 N N . GLY A 1 100 ? -2.699 -1.246 0.573 1.00 93.19 100 GLY A N 1
ATOM 779 C CA . GLY A 1 100 ? -3.377 -1.373 1.862 1.00 93.19 100 GLY A CA 1
ATOM 780 C C . GLY A 1 100 ? -4.825 -0.877 1.832 1.00 93.19 100 GLY A C 1
ATOM 781 O O . GLY A 1 100 ? -5.709 -1.531 2.380 1.00 93.19 100 GLY A O 1
ATOM 782 N N . SER A 1 101 ? -5.090 0.228 1.131 1.00 91.25 101 SER A N 1
ATOM 783 C CA . SER A 1 101 ? -6.442 0.779 0.973 1.00 91.25 101 SER A CA 1
ATOM 784 C C . SER A 1 101 ? -7.335 -0.125 0.123 1.00 91.25 101 SER A C 1
ATOM 786 O O . SER A 1 101 ? -8.483 -0.365 0.488 1.00 91.25 101 SER A O 1
ATOM 788 N N . LEU A 1 102 ? -6.800 -0.684 -0.970 1.00 90.25 102 LEU A N 1
ATOM 789 C CA . LEU A 1 102 ? -7.516 -1.660 -1.798 1.00 90.25 102 LEU A CA 1
ATOM 790 C C . LEU A 1 102 ? -7.794 -2.965 -1.036 1.00 90.25 102 LEU A C 1
ATOM 792 O O . LEU A 1 102 ? -8.869 -3.543 -1.167 1.00 90.25 102 LEU A O 1
ATOM 796 N N . ALA A 1 103 ? -6.847 -3.439 -0.225 1.00 91.69 103 ALA A N 1
ATOM 797 C CA . ALA A 1 103 ? -7.063 -4.599 0.636 1.00 91.69 103 ALA A CA 1
ATOM 798 C C . ALA A 1 103 ? -8.168 -4.329 1.669 1.00 91.69 103 ALA A C 1
ATOM 800 O O . ALA A 1 103 ? -9.025 -5.185 1.893 1.00 91.69 103 ALA A O 1
ATOM 801 N N . LEU A 1 104 ? -8.187 -3.122 2.247 1.00 90.31 104 LEU A N 1
ATOM 802 C CA . LEU A 1 104 ? -9.201 -2.705 3.211 1.00 90.31 104 LEU A CA 1
ATOM 803 C C . LEU A 1 104 ? -10.601 -2.650 2.583 1.00 90.31 104 LEU A C 1
ATOM 805 O O . LEU A 1 104 ? -11.540 -3.173 3.182 1.00 90.31 104 LEU A O 1
ATOM 809 N N . SER A 1 105 ? -10.746 -2.083 1.378 1.00 90.12 105 SER A N 1
ATOM 810 C CA . SER A 1 105 ? -12.036 -2.059 0.666 1.00 90.12 105 SER A CA 1
ATOM 811 C C . SER A 1 105 ? -12.511 -3.463 0.280 1.00 90.12 105 SER A C 1
ATOM 813 O O . SER A 1 105 ? -13.706 -3.751 0.314 1.00 90.12 105 SER A O 1
ATOM 815 N N . CYS A 1 106 ? -11.578 -4.384 0.026 1.00 87.06 106 CYS A N 1
ATOM 816 C CA . CYS A 1 106 ? -11.866 -5.798 -0.219 1.00 87.06 106 CYS A CA 1
ATOM 817 C C . CYS A 1 106 ? -12.081 -6.628 1.063 1.00 87.06 106 CYS A C 1
ATOM 819 O O . CYS A 1 106 ? -12.184 -7.850 0.976 1.00 87.06 106 CYS A O 1
ATOM 821 N N . SER A 1 107 ? -12.132 -6.005 2.249 1.00 89.50 107 SER A N 1
ATOM 822 C CA . SER A 1 107 ? -12.258 -6.684 3.554 1.00 89.50 107 SER A CA 1
ATOM 823 C C . SER A 1 107 ? -11.142 -7.699 3.868 1.00 89.50 107 SER A C 1
ATOM 825 O O . SER A 1 107 ? -11.302 -8.559 4.732 1.00 89.50 107 SER A O 1
ATOM 827 N N . GLN A 1 108 ? -9.988 -7.590 3.203 1.00 90.75 108 GLN A N 1
ATOM 828 C CA . GLN A 1 108 ? -8.783 -8.374 3.497 1.00 90.75 108 GLN A CA 1
ATOM 829 C C . GLN A 1 108 ? -7.992 -7.672 4.609 1.00 90.75 108 GLN A C 1
ATOM 831 O O . GLN A 1 108 ? -6.961 -7.045 4.363 1.00 90.75 108 GLN A O 1
ATOM 836 N N . TYR A 1 109 ? -8.537 -7.683 5.829 1.00 92.19 109 TYR A N 1
ATOM 837 C CA . TYR A 1 109 ? -8.059 -6.847 6.938 1.00 92.19 109 TYR A CA 1
ATOM 838 C C . TYR A 1 109 ? -6.629 -7.168 7.389 1.00 92.19 109 TYR A C 1
ATOM 840 O O . TYR A 1 109 ? -5.882 -6.261 7.746 1.00 92.19 109 TYR A O 1
ATOM 848 N N . ASP A 1 110 ? -6.235 -8.435 7.340 1.00 93.81 110 ASP A N 1
ATOM 849 C CA . ASP A 1 110 ? -4.884 -8.915 7.639 1.00 93.81 110 ASP A CA 1
ATOM 850 C C . ASP A 1 110 ? -3.864 -8.371 6.628 1.00 93.81 110 ASP A C 1
ATOM 852 O O . ASP A 1 110 ? -2.822 -7.820 6.996 1.00 93.81 110 ASP A O 1
ATOM 856 N N . VAL A 1 111 ? -4.200 -8.448 5.340 1.00 93.94 111 VAL A N 1
ATOM 857 C CA . VAL A 1 111 ? -3.367 -7.924 4.259 1.00 93.94 111 VAL A CA 1
ATOM 858 C C . VAL A 1 111 ? -3.314 -6.398 4.321 1.00 93.94 111 VAL A C 1
ATOM 860 O O . VAL A 1 111 ? -2.232 -5.821 4.205 1.00 93.94 111 VAL A O 1
ATOM 863 N N . ALA A 1 112 ? -4.450 -5.743 4.571 1.00 93.56 112 ALA A N 1
ATOM 864 C CA . ALA A 1 112 ? -4.528 -4.299 4.746 1.00 93.56 112 ALA A CA 1
ATOM 865 C C . ALA A 1 112 ? -3.628 -3.825 5.891 1.00 93.56 112 ALA A C 1
ATOM 867 O O . ALA A 1 112 ? -2.792 -2.948 5.675 1.00 93.56 112 ALA A O 1
ATOM 868 N N . ALA A 1 113 ? -3.738 -4.440 7.073 1.00 94.81 113 ALA A N 1
ATOM 869 C CA . ALA A 1 113 ? -2.917 -4.098 8.231 1.00 94.81 113 ALA A CA 1
ATOM 870 C C . ALA A 1 113 ? -1.421 -4.217 7.909 1.00 94.81 113 ALA A C 1
ATOM 872 O O . ALA A 1 113 ? -0.674 -3.267 8.129 1.00 94.81 113 ALA A O 1
ATOM 873 N N . LYS A 1 114 ? -1.004 -5.324 7.280 1.00 94.94 114 LYS A N 1
ATOM 874 C CA . LYS A 1 114 ? 0.389 -5.553 6.868 1.00 94.94 114 LYS A CA 1
ATOM 875 C C . LYS A 1 114 ? 0.923 -4.463 5.930 1.00 94.94 114 LYS A C 1
ATOM 877 O O . LYS A 1 114 ? 2.024 -3.956 6.134 1.00 94.94 114 LYS A O 1
ATOM 882 N N . TRP A 1 115 ? 0.183 -4.109 4.879 1.00 95.31 115 TRP A N 1
ATOM 883 C CA . TRP A 1 115 ? 0.636 -3.103 3.907 1.00 95.31 115 TRP A CA 1
ATOM 884 C C . TRP A 1 115 ? 0.623 -1.683 4.472 1.00 95.31 115 TRP A C 1
ATOM 886 O O . TRP A 1 115 ? 1.528 -0.900 4.188 1.00 95.31 115 TRP A O 1
ATOM 896 N N . LEU A 1 116 ? -0.366 -1.358 5.301 1.00 94.38 116 LEU A N 1
ATOM 897 C CA . LEU A 1 116 ? -0.459 -0.058 5.957 1.00 94.38 116 LEU A CA 1
ATOM 898 C C . LEU A 1 116 ? 0.625 0.117 7.024 1.00 94.38 116 LEU A C 1
ATOM 900 O O . LEU A 1 116 ? 1.195 1.197 7.126 1.00 94.38 116 LEU A O 1
ATOM 904 N N . GLU A 1 117 ? 0.978 -0.941 7.756 1.00 93.94 117 GLU A N 1
ATOM 905 C CA . GLU A 1 117 ? 2.092 -0.922 8.708 1.00 93.94 117 GLU A CA 1
ATOM 906 C C . GLU A 1 117 ? 3.431 -0.696 7.995 1.00 93.94 117 GLU A C 1
ATOM 908 O O . GLU A 1 117 ? 4.186 0.192 8.388 1.00 93.94 117 GLU A O 1
ATOM 913 N N . ARG A 1 118 ? 3.675 -1.374 6.859 1.00 92.31 118 ARG A N 1
ATOM 914 C CA . ARG A 1 118 ? 4.830 -1.074 5.987 1.00 92.31 118 ARG A CA 1
ATOM 915 C C . ARG A 1 118 ? 4.859 0.400 5.574 1.00 92.31 118 ARG A C 1
ATOM 917 O O . ARG A 1 118 ? 5.921 1.012 5.596 1.00 92.31 118 ARG A O 1
ATOM 924 N N . GLY A 1 119 ? 3.712 0.970 5.201 1.00 91.62 119 GLY A N 1
ATOM 925 C CA . GLY A 1 119 ? 3.589 2.388 4.849 1.00 91.62 119 GLY A CA 1
ATOM 926 C C . GLY A 1 119 ? 3.891 3.322 6.022 1.00 91.62 119 GLY A C 1
ATOM 927 O O . GLY A 1 119 ? 4.608 4.303 5.855 1.00 91.62 119 GLY A O 1
ATOM 928 N N . TRP A 1 120 ? 3.410 2.996 7.221 1.00 91.12 120 TRP A N 1
ATOM 929 C CA . TRP A 1 120 ? 3.668 3.803 8.411 1.00 91.12 120 TRP A CA 1
ATOM 930 C C . TRP A 1 120 ? 5.148 3.800 8.811 1.00 91.12 120 TRP A C 1
ATOM 932 O O . TRP A 1 120 ? 5.686 4.846 9.169 1.00 91.12 120 TRP A O 1
ATOM 942 N N . GLU A 1 121 ? 5.847 2.670 8.669 1.00 89.62 121 GLU A N 1
ATOM 943 C CA . GLU A 1 121 ? 7.304 2.637 8.852 1.00 89.62 121 GLU A CA 1
ATOM 944 C C . GLU A 1 121 ? 8.033 3.536 7.835 1.00 89.62 121 GLU A C 1
ATOM 946 O O . GLU A 1 121 ? 8.978 4.234 8.202 1.00 89.62 121 GLU A O 1
ATOM 951 N N . GLN A 1 122 ? 7.556 3.618 6.584 1.00 86.69 122 GLN A N 1
ATOM 952 C CA . GLN A 1 122 ? 8.108 4.569 5.605 1.00 86.69 122 GLN A CA 1
ATOM 953 C C . GLN A 1 122 ? 7.882 6.032 6.010 1.00 86.69 122 GLN A C 1
ATOM 955 O O . GLN A 1 122 ? 8.767 6.856 5.789 1.00 86.69 122 GLN A O 1
ATOM 960 N N . CYS A 1 123 ? 6.742 6.378 6.625 1.00 87.44 123 CYS A N 1
ATOM 961 C CA . CYS A 1 123 ? 6.516 7.732 7.152 1.00 87.44 123 CYS A CA 1
ATOM 962 C C . CYS A 1 123 ? 7.586 8.120 8.182 1.00 87.44 123 CYS A C 1
ATOM 964 O O . CYS A 1 123 ? 8.135 9.218 8.110 1.00 87.44 123 CYS A O 1
ATOM 966 N N . LYS A 1 124 ? 7.931 7.209 9.101 1.00 86.38 124 LYS A N 1
ATOM 967 C CA . LYS A 1 124 ? 8.951 7.458 10.137 1.00 86.38 124 LYS A CA 1
ATOM 968 C C . LYS A 1 124 ? 10.334 7.702 9.533 1.00 86.38 124 LYS A C 1
ATOM 970 O O . LYS A 1 124 ? 11.068 8.570 10.000 1.00 86.38 124 LYS A O 1
ATOM 975 N N . LEU A 1 125 ? 10.676 6.953 8.488 1.00 83.94 125 LEU A N 1
ATOM 976 C CA . LEU A 1 125 ? 11.955 7.068 7.785 1.00 83.94 125 LEU A CA 1
ATOM 977 C C . LEU A 1 125 ? 12.030 8.333 6.916 1.00 83.94 125 LEU A C 1
ATOM 979 O O . LEU A 1 125 ? 13.065 8.990 6.856 1.00 83.94 125 LEU A O 1
ATOM 983 N N . LEU A 1 126 ? 10.916 8.738 6.303 1.00 81.06 126 LEU A N 1
ATOM 984 C CA . LEU A 1 126 ? 10.811 10.024 5.610 1.00 81.06 126 LEU A CA 1
ATOM 985 C C . LEU A 1 126 ? 10.986 11.199 6.581 1.00 81.06 126 LEU A C 1
ATOM 987 O O . LEU A 1 126 ? 11.766 12.110 6.302 1.00 81.06 126 LEU A O 1
ATOM 991 N N . ALA A 1 127 ? 10.326 11.145 7.740 1.00 77.38 127 ALA A N 1
ATOM 992 C CA . ALA A 1 127 ? 10.402 12.183 8.764 1.00 77.38 127 ALA A CA 1
ATOM 993 C C . ALA A 1 127 ? 11.811 12.346 9.364 1.00 77.38 127 ALA A C 1
ATOM 995 O O . ALA A 1 127 ? 12.179 13.454 9.741 1.00 77.38 127 ALA A O 1
ATOM 996 N N . SER A 1 128 ? 12.614 11.277 9.434 1.00 71.88 128 SER A N 1
ATOM 997 C CA . SER A 1 128 ? 14.003 11.353 9.915 1.00 71.88 128 SER A CA 1
ATOM 998 C C . SER A 1 128 ? 14.999 11.854 8.861 1.00 71.88 128 SER A C 1
ATOM 1000 O O . SER A 1 128 ? 16.082 12.311 9.219 1.00 71.88 128 SER A O 1
ATOM 1002 N N . SER A 1 129 ? 14.640 11.781 7.574 1.00 63.34 129 SER A N 1
ATOM 1003 C CA . SER A 1 129 ? 15.500 12.165 6.442 1.00 63.34 129 SER A CA 1
ATOM 1004 C C . SER A 1 129 ? 15.276 13.591 5.918 1.00 63.34 129 SER A C 1
ATOM 1006 O O . SER A 1 129 ? 16.164 14.149 5.274 1.00 63.34 129 SER A O 1
ATOM 1008 N N . SER A 1 130 ? 14.113 14.192 6.188 1.00 56.78 130 SER A N 1
ATOM 1009 C CA . SER A 1 130 ? 13.768 15.543 5.738 1.00 56.78 130 SER A CA 1
ATOM 1010 C C . SER A 1 130 ? 13.935 16.552 6.875 1.00 56.78 130 SER A C 1
ATOM 1012 O O . SER A 1 130 ? 13.185 16.516 7.846 1.00 56.78 130 SER A O 1
ATOM 1014 N N . GLU A 1 131 ? 14.846 17.522 6.736 1.00 46.34 131 GLU A N 1
ATOM 1015 C CA . GLU A 1 131 ? 14.960 18.671 7.662 1.00 46.34 131 GLU A CA 1
ATOM 1016 C C . GLU A 1 131 ? 13.775 19.664 7.576 1.00 46.34 131 GLU A C 1
ATOM 1018 O O . GLU A 1 131 ? 13.800 20.750 8.151 1.00 46.34 131 GLU A O 1
ATOM 1023 N N . GLY A 1 132 ? 12.694 19.303 6.885 1.00 47.50 132 GLY A N 1
ATOM 1024 C CA . GLY A 1 132 ? 11.460 20.071 6.835 1.00 47.50 132 GLY A CA 1
ATOM 1025 C C . GLY A 1 132 ? 10.261 19.143 6.719 1.00 47.50 132 GLY A C 1
ATOM 1026 O O . GLY A 1 132 ? 10.189 18.312 5.816 1.00 47.50 132 GLY A O 1
ATOM 1027 N N . SER A 1 133 ? 9.316 19.287 7.643 1.00 48.12 133 SER A N 1
ATOM 1028 C CA . SER A 1 133 ? 8.009 18.632 7.599 1.00 48.12 133 SER A CA 1
ATOM 1029 C C . SER A 1 133 ? 7.252 19.082 6.340 1.00 48.12 133 SER A C 1
ATOM 1031 O O . SER A 1 133 ? 6.669 20.167 6.322 1.00 48.12 133 SER A O 1
ATOM 1033 N N . ASP A 1 134 ? 7.253 18.262 5.288 1.00 58.03 134 ASP A N 1
ATOM 1034 C CA . ASP A 1 134 ? 6.388 18.468 4.125 1.00 58.03 134 ASP A CA 1
ATOM 1035 C C . ASP A 1 134 ? 4.936 18.167 4.525 1.00 58.03 134 ASP A C 1
ATOM 1037 O O . ASP A 1 134 ? 4.623 17.058 4.963 1.00 58.03 134 ASP A O 1
ATOM 1041 N N . VAL A 1 135 ? 4.036 19.139 4.377 1.00 56.47 135 VAL A N 1
ATOM 1042 C CA . VAL A 1 135 ? 2.609 19.016 4.728 1.00 56.47 135 VAL A CA 1
ATOM 1043 C C . VAL A 1 135 ? 1.961 17.820 4.015 1.00 56.47 135 VAL A C 1
ATOM 1045 O O . VAL A 1 135 ? 1.178 17.087 4.615 1.00 56.47 135 VAL A O 1
ATOM 1048 N N . ALA A 1 136 ? 2.368 17.534 2.773 1.00 58.09 136 ALA A N 1
ATOM 1049 C CA . ALA A 1 136 ? 1.852 16.396 2.012 1.00 58.09 136 ALA A CA 1
ATOM 1050 C C . ALA A 1 136 ? 2.253 15.030 2.607 1.00 58.09 136 ALA A C 1
ATOM 1052 O O . ALA A 1 136 ? 1.567 14.027 2.388 1.00 58.09 136 ALA A O 1
ATOM 1053 N N . SER A 1 137 ? 3.356 14.974 3.361 1.00 63.00 137 SER A N 1
ATOM 1054 C CA . SER A 1 137 ? 3.791 13.759 4.058 1.00 63.00 137 SER A CA 1
ATOM 1055 C C . SER A 1 137 ? 2.956 13.488 5.316 1.00 63.00 137 SER A C 1
ATOM 1057 O O . SER A 1 137 ? 2.611 12.333 5.575 1.00 63.00 137 SER A O 1
ATOM 1059 N N . GLN A 1 138 ? 2.540 14.544 6.025 1.00 68.44 138 GLN A N 1
ATOM 1060 C CA . GLN A 1 138 ? 1.687 14.453 7.216 1.00 68.44 138 GLN A CA 1
ATOM 1061 C C . GLN A 1 138 ? 0.252 14.040 6.872 1.00 68.44 138 GLN A C 1
ATOM 1063 O O . GLN A 1 138 ? -0.334 13.217 7.574 1.00 68.44 138 GLN A O 1
ATOM 1068 N N . ASP A 1 139 ? -0.295 14.542 5.761 1.00 77.56 139 ASP A N 1
ATOM 1069 C CA . ASP A 1 139 ? -1.626 14.143 5.286 1.00 77.56 139 ASP A CA 1
ATOM 1070 C C . ASP A 1 139 ? -1.678 12.644 4.951 1.00 77.56 139 ASP A C 1
ATOM 1072 O O . ASP A 1 139 ? -2.641 11.949 5.282 1.00 77.56 139 ASP A O 1
ATOM 1076 N N . LYS A 1 140 ? -0.622 12.105 4.328 1.00 80.88 140 LYS A N 1
ATOM 1077 C CA . LYS A 1 140 ? -0.536 10.667 4.031 1.00 80.88 140 LYS A CA 1
ATOM 1078 C C . LYS A 1 140 ? -0.355 9.820 5.282 1.00 80.88 140 LYS A C 1
ATOM 1080 O O . LYS A 1 140 ? -0.969 8.757 5.364 1.00 80.88 140 LYS A O 1
ATOM 1085 N N . GLU A 1 141 ? 0.452 10.270 6.243 1.00 88.81 141 GLU A N 1
ATOM 1086 C CA . GLU A 1 141 ? 0.600 9.575 7.525 1.00 88.81 141 GLU A CA 1
ATOM 1087 C C . GLU A 1 141 ? -0.757 9.449 8.229 1.00 88.81 141 GLU A C 1
ATOM 1089 O O . GLU A 1 141 ? -1.149 8.347 8.615 1.00 88.81 141 GLU A O 1
ATOM 1094 N N . LEU A 1 142 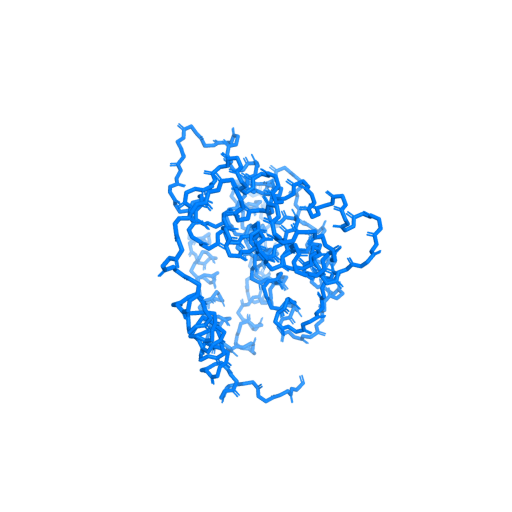? -1.518 10.544 8.304 1.00 87.62 142 LEU A N 1
ATOM 1095 C CA . LEU A 1 142 ? -2.870 10.553 8.856 1.00 87.62 142 LEU A CA 1
ATOM 1096 C C . LEU A 1 142 ? -3.782 9.521 8.170 1.00 87.62 142 LEU A C 1
ATOM 1098 O O . LEU A 1 142 ? -4.457 8.744 8.851 1.00 87.62 142 LEU A O 1
ATOM 1102 N N . LEU A 1 143 ? -3.795 9.487 6.832 1.00 88.88 143 LEU A N 1
ATOM 1103 C CA . LEU A 1 143 ? -4.613 8.543 6.062 1.00 88.88 143 LEU A CA 1
ATOM 1104 C C . LEU A 1 143 ? -4.211 7.083 6.314 1.00 88.88 143 LEU A C 1
ATOM 1106 O O . LEU A 1 143 ? -5.084 6.229 6.492 1.00 88.88 143 LEU A O 1
ATOM 1110 N N . ILE A 1 144 ? -2.908 6.795 6.364 1.00 90.38 144 ILE A N 1
ATOM 1111 C CA . ILE A 1 144 ? -2.385 5.452 6.648 1.00 90.38 144 ILE A CA 1
ATOM 1112 C C . ILE A 1 144 ? -2.784 5.009 8.050 1.00 90.38 144 ILE A C 1
ATOM 1114 O O . ILE A 1 144 ? -3.319 3.915 8.214 1.00 90.38 144 ILE A O 1
ATOM 1118 N N . LEU A 1 145 ? -2.565 5.857 9.054 1.00 90.88 145 LEU A N 1
ATOM 1119 C CA . LEU A 1 145 ? -2.909 5.564 10.441 1.00 90.88 145 LEU A CA 1
ATOM 1120 C C . LEU A 1 145 ? -4.411 5.316 10.607 1.00 90.88 145 LEU A C 1
ATOM 1122 O O . LEU A 1 145 ? -4.813 4.359 11.268 1.00 90.88 145 LEU A O 1
ATOM 1126 N N . HIS A 1 146 ? -5.245 6.146 9.979 1.00 90.44 146 HIS A N 1
ATOM 1127 C CA . HIS A 1 146 ? -6.696 5.989 10.016 1.00 90.44 146 HIS A CA 1
ATOM 1128 C C . HIS A 1 146 ? -7.130 4.653 9.390 1.00 90.44 146 HIS A C 1
ATOM 1130 O O . HIS A 1 146 ? -7.934 3.917 9.968 1.00 90.44 146 HIS A O 1
ATOM 1136 N N . ALA A 1 147 ? -6.583 4.305 8.222 1.00 89.75 147 ALA A N 1
ATOM 1137 C CA . ALA A 1 147 ? -6.846 3.021 7.576 1.00 89.75 147 ALA A CA 1
ATOM 1138 C C . ALA A 1 147 ? -6.334 1.837 8.418 1.00 89.75 147 ALA A C 1
ATOM 1140 O O . ALA A 1 147 ? -6.998 0.803 8.496 1.00 89.75 147 ALA A O 1
ATOM 1141 N N . LEU A 1 148 ? -5.192 1.992 9.095 1.00 92.06 148 LEU A N 1
ATOM 1142 C CA . LEU A 1 148 ? -4.575 0.955 9.921 1.00 92.06 148 LEU A CA 1
ATOM 1143 C C . LEU A 1 148 ? -5.387 0.680 11.193 1.00 92.06 148 LEU A C 1
ATOM 1145 O O . LEU A 1 148 ? -5.578 -0.481 11.555 1.00 92.06 148 LEU A O 1
ATOM 1149 N N . VAL A 1 149 ? -5.919 1.716 11.850 1.00 91.00 149 VAL A N 1
ATOM 1150 C CA . VAL A 1 149 ? -6.869 1.554 12.966 1.00 91.00 149 VAL A CA 1
ATOM 1151 C C . VAL A 1 149 ? -8.101 0.789 12.502 1.00 91.00 149 VAL A C 1
ATOM 1153 O O . VAL A 1 149 ? -8.512 -0.162 13.168 1.00 91.00 149 VAL A O 1
ATOM 1156 N N . ARG A 1 150 ? -8.662 1.148 11.341 1.00 90.25 150 ARG A N 1
ATOM 1157 C CA . ARG A 1 150 ? -9.807 0.426 10.774 1.00 90.25 150 ARG A CA 1
ATOM 1158 C C . ARG A 1 150 ? -9.478 -1.038 10.515 1.00 90.25 150 ARG A C 1
ATOM 1160 O O . ARG A 1 150 ? -10.200 -1.895 11.005 1.00 90.25 150 ARG A O 1
ATOM 1167 N N . ALA A 1 151 ? -8.371 -1.339 9.840 1.00 90.44 151 ALA A N 1
ATOM 1168 C CA . ALA A 1 151 ? -7.955 -2.718 9.590 1.00 90.44 151 ALA A CA 1
ATOM 1169 C C . ALA A 1 151 ? -7.823 -3.525 10.897 1.00 90.44 151 ALA A C 1
ATOM 1171 O O . ALA A 1 151 ? -8.441 -4.578 11.037 1.00 90.44 151 ALA A O 1
ATOM 1172 N N . A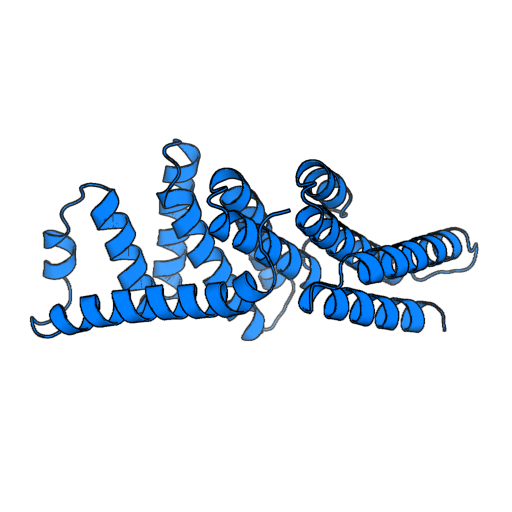SN A 1 152 ? -7.108 -2.993 11.895 1.00 90.44 152 ASN A N 1
ATOM 1173 C CA . ASN A 1 152 ? -6.894 -3.681 13.172 1.00 90.44 152 ASN A CA 1
ATOM 1174 C C . ASN A 1 152 ? -8.170 -3.842 14.010 1.00 90.44 152 ASN A C 1
ATOM 1176 O O . ASN A 1 152 ? -8.289 -4.808 14.754 1.00 90.44 152 ASN A O 1
ATOM 1180 N N . THR A 1 153 ? -9.148 -2.947 13.866 1.00 88.00 153 THR A N 1
ATOM 1181 C CA . THR A 1 153 ? -10.443 -3.033 14.567 1.00 88.00 153 THR A CA 1
ATOM 1182 C C . THR A 1 153 ? -11.286 -4.232 14.111 1.00 88.00 153 THR A C 1
ATOM 1184 O O . THR A 1 153 ? -12.173 -4.693 14.833 1.00 88.00 153 THR A O 1
ATOM 1187 N N . HIS A 1 154 ? -11.018 -4.749 12.912 1.00 87.38 154 HIS A N 1
ATOM 1188 C CA . HIS A 1 154 ? -11.669 -5.940 12.372 1.00 87.38 154 HIS A CA 1
ATOM 1189 C C . HIS A 1 154 ? -10.896 -7.241 12.649 1.00 87.38 154 HIS A C 1
ATOM 1191 O O . HIS A 1 154 ? -11.397 -8.318 12.333 1.00 87.38 154 HIS A O 1
ATOM 1197 N N . LEU A 1 155 ? -9.708 -7.159 13.253 1.00 88.25 155 LEU A N 1
ATOM 1198 C CA . LEU A 1 155 ? -8.862 -8.304 13.585 1.00 88.25 155 LEU A CA 1
ATOM 1199 C C . LEU A 1 155 ? -8.918 -8.592 15.094 1.00 88.25 155 LEU A C 1
ATOM 1201 O O . LEU A 1 155 ? -8.753 -7.687 15.908 1.00 88.25 155 LEU A O 1
ATOM 1205 N N . ASP A 1 156 ? -9.077 -9.861 15.480 1.00 84.75 156 ASP A N 1
ATOM 1206 C CA . ASP A 1 156 ? -9.194 -10.276 16.895 1.00 84.75 156 ASP A CA 1
ATOM 1207 C C . ASP A 1 156 ? -7.905 -10.897 17.478 1.00 84.75 156 ASP A C 1
ATOM 1209 O O . ASP A 1 156 ? -7.895 -11.506 18.549 1.00 84.75 156 ASP A O 1
ATOM 1213 N N . THR A 1 157 ? -6.783 -10.744 16.778 1.00 86.69 157 THR A N 1
ATOM 1214 C CA . THR A 1 157 ? -5.484 -11.245 17.246 1.00 86.69 157 THR A CA 1
ATOM 1215 C C . THR A 1 157 ? -4.929 -10.393 18.392 1.00 86.69 157 THR A C 1
ATOM 1217 O O . THR A 1 157 ? -5.308 -9.234 18.568 1.00 86.69 157 THR A O 1
ATOM 1220 N N . HIS A 1 158 ? -4.015 -10.952 19.188 1.00 85.38 158 HIS A N 1
ATOM 1221 C CA . HIS A 1 158 ? -3.315 -10.176 20.217 1.00 85.38 158 HIS A CA 1
ATOM 1222 C C . HIS A 1 158 ? -2.506 -9.032 19.583 1.00 85.38 158 HIS A C 1
ATOM 1224 O O . HIS A 1 158 ? -2.653 -7.876 19.974 1.00 85.38 158 HIS A O 1
ATOM 1230 N N . ASP A 1 159 ? -1.752 -9.344 18.527 1.00 85.19 159 ASP A N 1
ATOM 1231 C CA . ASP A 1 159 ? -0.923 -8.379 17.801 1.00 85.19 159 ASP A CA 1
ATOM 1232 C C . ASP A 1 159 ? -1.755 -7.232 17.211 1.00 85.19 159 ASP A C 1
ATOM 1234 O O . ASP A 1 159 ? -1.370 -6.068 17.315 1.00 85.19 159 ASP A O 1
ATOM 1238 N N . SER A 1 160 ? -2.939 -7.520 16.656 1.00 84.75 160 SER A N 1
ATOM 1239 C CA . SER A 1 160 ? -3.827 -6.475 16.129 1.00 84.75 160 SER A CA 1
ATOM 1240 C C . SER A 1 160 ? -4.392 -5.564 17.217 1.00 84.75 160 SER A C 1
ATOM 1242 O O . SER A 1 160 ? -4.576 -4.374 16.972 1.00 84.75 160 SER A O 1
ATOM 1244 N N . LYS A 1 161 ? -4.635 -6.075 18.431 1.00 87.12 161 LYS A N 1
ATOM 1245 C CA . LYS A 1 161 ? -5.076 -5.257 19.575 1.00 87.12 161 LYS A CA 1
ATOM 1246 C C . LYS A 1 161 ? -3.963 -4.331 20.058 1.00 87.12 161 LYS A C 1
ATOM 1248 O O . LYS A 1 161 ? -4.221 -3.146 20.280 1.00 87.12 161 LYS A O 1
ATOM 1253 N N . ASP A 1 162 ? -2.737 -4.836 20.150 1.00 87.94 162 ASP A N 1
ATOM 1254 C CA . ASP A 1 162 ? -1.567 -4.025 20.498 1.00 87.94 162 ASP A CA 1
ATOM 1255 C C . ASP A 1 162 ? -1.290 -2.966 19.422 1.00 87.94 162 ASP A C 1
ATOM 1257 O O . ASP A 1 162 ? -1.064 -1.792 19.738 1.00 87.94 162 ASP A O 1
ATOM 1261 N N . ASN A 1 163 ? -1.386 -3.354 18.145 1.00 87.81 163 ASN A N 1
ATOM 1262 C CA . ASN A 1 163 ? -1.307 -2.443 17.005 1.00 87.81 163 ASN A CA 1
ATOM 1263 C C . ASN A 1 163 ? -2.382 -1.358 17.086 1.00 87.81 163 ASN A C 1
ATOM 1265 O O . ASN A 1 163 ? -2.063 -0.176 16.992 1.00 87.81 163 ASN A O 1
ATOM 1269 N N . LEU A 1 164 ? -3.637 -1.732 17.336 1.00 88.62 164 LEU A N 1
ATOM 1270 C CA . LEU A 1 164 ? -4.753 -0.800 17.463 1.00 88.62 164 LEU A CA 1
ATOM 1271 C C . LEU A 1 164 ? -4.506 0.245 18.556 1.00 88.62 164 LEU A C 1
ATOM 1273 O O . LEU A 1 164 ? -4.671 1.439 18.307 1.00 88.62 164 LEU A O 1
ATOM 1277 N N . VAL A 1 165 ? -4.094 -0.187 19.752 1.00 88.56 165 VAL A N 1
ATOM 1278 C CA . VAL A 1 165 ? -3.811 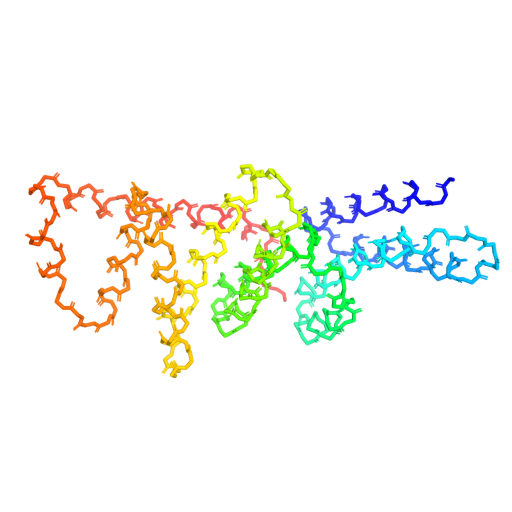0.718 20.877 1.00 88.56 165 VAL A CA 1
ATOM 1279 C C . VAL A 1 165 ? -2.676 1.679 20.529 1.00 88.56 165 VAL A C 1
ATOM 1281 O O . VAL A 1 165 ? -2.801 2.883 20.760 1.00 88.56 165 VAL A O 1
ATOM 1284 N N . ARG A 1 166 ? -1.594 1.172 19.931 1.00 92.44 166 ARG A N 1
ATOM 1285 C CA . ARG A 1 166 ? -0.436 1.981 19.537 1.00 92.44 166 ARG A CA 1
ATOM 1286 C C . ARG A 1 166 ? -0.792 3.013 18.469 1.00 92.44 166 ARG A C 1
ATOM 1288 O O . ARG A 1 166 ? -0.498 4.194 18.636 1.00 92.44 166 ARG A O 1
ATOM 1295 N N . THR A 1 167 ? -1.430 2.578 17.384 1.00 89.88 167 THR A N 1
ATOM 1296 C CA . THR A 1 167 ? -1.783 3.430 16.242 1.00 89.88 167 THR A CA 1
ATOM 1297 C C . THR A 1 167 ? -2.820 4.479 16.639 1.00 89.88 167 THR A C 1
ATOM 1299 O O . THR A 1 167 ? -2.658 5.652 16.308 1.00 89.88 167 THR A O 1
ATOM 1302 N N . LEU A 1 168 ? -3.850 4.099 17.406 1.00 88.31 168 LEU A N 1
ATOM 1303 C CA . LEU A 1 168 ? -4.848 5.048 17.904 1.00 88.31 168 LEU A CA 1
ATOM 1304 C C . LEU A 1 168 ? -4.236 6.037 18.906 1.00 88.31 168 LEU A C 1
ATOM 1306 O O . LEU A 1 168 ? -4.548 7.224 18.863 1.00 88.31 168 LEU A O 1
ATOM 1310 N N . GLY A 1 169 ? -3.332 5.578 19.777 1.00 88.62 169 GLY A N 1
ATOM 1311 C CA . GLY A 1 169 ? -2.591 6.447 20.692 1.00 88.62 169 GLY A CA 1
ATOM 1312 C C . GLY A 1 169 ? -1.764 7.507 19.959 1.00 88.62 169 GLY A C 1
ATOM 1313 O O . GLY A 1 169 ? -1.795 8.677 20.339 1.00 88.62 169 GLY A O 1
ATOM 1314 N N . HIS A 1 170 ? -1.087 7.121 18.873 1.00 89.69 170 HIS A N 1
ATOM 1315 C CA . HIS A 1 170 ? -0.329 8.047 18.022 1.00 89.69 170 HIS A CA 1
ATOM 1316 C C . HIS A 1 170 ? -1.238 9.043 17.289 1.00 89.69 170 HIS A C 1
ATOM 1318 O O . HIS A 1 170 ? -0.973 10.242 17.298 1.00 89.69 170 HIS A O 1
ATOM 1324 N N . LEU A 1 171 ? -2.368 8.587 16.739 1.00 87.00 171 LEU A N 1
ATOM 1325 C CA . LEU A 1 171 ? -3.361 9.485 16.135 1.00 87.00 171 LEU A CA 1
ATOM 1326 C C . LEU A 1 171 ? -3.886 10.522 17.126 1.00 87.00 171 LEU A C 1
ATOM 1328 O O . LEU A 1 171 ? -4.030 11.691 16.784 1.00 87.00 171 LEU A O 1
ATOM 1332 N N . LYS A 1 172 ? -4.158 10.108 18.364 1.00 86.12 172 LYS A N 1
ATOM 1333 C CA . LYS A 1 172 ? -4.634 11.019 19.406 1.00 86.12 172 LYS A CA 1
ATOM 1334 C C . LYS A 1 172 ? -3.566 12.027 19.814 1.00 86.12 172 LYS A C 1
ATOM 1336 O O . LYS A 1 172 ? -3.897 13.188 20.030 1.00 86.12 172 LYS A O 1
ATOM 1341 N N . SER A 1 173 ? -2.305 11.615 19.922 1.00 87.44 173 SER A N 1
ATOM 1342 C CA . SER A 1 173 ? -1.240 12.535 20.329 1.00 87.44 173 SER A CA 1
ATOM 1343 C C . SER A 1 173 ? -0.974 13.616 19.277 1.00 87.44 173 SER A C 1
ATOM 1345 O O . SER A 1 173 ? -0.730 14.760 19.650 1.00 87.44 173 SER A O 1
ATOM 1347 N N . GLN A 1 174 ? -1.082 13.278 17.988 1.00 83.56 174 GLN A N 1
ATOM 1348 C CA . GLN A 1 174 ? -0.770 14.192 16.885 1.00 83.56 174 GLN A CA 1
ATOM 1349 C C . GLN A 1 174 ? -1.992 14.948 16.331 1.00 83.56 174 GLN A C 1
ATOM 1351 O O . GLN A 1 174 ? -1.865 16.098 15.924 1.00 83.56 174 GLN A O 1
ATOM 1356 N N . TYR A 1 175 ? -3.185 14.339 16.341 1.00 81.75 175 TYR A N 1
ATOM 1357 C CA . TYR A 1 175 ? -4.358 14.810 15.584 1.00 81.75 175 TYR A CA 1
ATOM 1358 C C . TYR A 1 175 ? -5.662 14.859 16.414 1.00 81.75 175 TYR A C 1
ATOM 1360 O O . TYR A 1 175 ? -6.762 14.785 15.864 1.00 81.75 175 TYR A O 1
ATOM 1368 N N . SER A 1 176 ? -5.581 14.985 17.747 1.00 77.12 176 SER A N 1
ATOM 1369 C CA . SER A 1 176 ? -6.750 14.965 18.665 1.00 77.12 176 SER A CA 1
ATOM 1370 C C . SER A 1 176 ? -7.834 16.017 18.390 1.00 77.12 176 SER A C 1
ATOM 1372 O O . SER A 1 176 ? -8.993 15.846 18.782 1.00 77.12 176 SER A O 1
ATOM 1374 N N . ASN A 1 177 ? -7.484 17.126 17.744 1.00 78.44 177 ASN A N 1
ATOM 1375 C CA . ASN A 1 177 ? -8.424 18.187 17.388 1.00 78.44 177 ASN A CA 1
ATOM 1376 C C . ASN A 1 177 ? -9.232 17.876 16.116 1.00 78.44 177 ASN A C 1
ATOM 1378 O O . ASN A 1 177 ? -10.208 18.572 15.838 1.00 78.44 177 ASN A O 1
ATOM 1382 N N . MET A 1 178 ? -8.870 16.837 15.358 1.00 79.81 178 MET A N 1
ATOM 1383 C CA . MET A 1 178 ? -9.572 16.462 14.137 1.00 79.81 178 MET A CA 1
ATOM 1384 C C . MET A 1 178 ? -10.822 15.639 14.451 1.00 79.81 178 MET A C 1
ATOM 1386 O O . MET A 1 178 ? -10.768 14.595 15.103 1.00 79.81 178 MET A O 1
ATOM 1390 N N . PHE A 1 179 ? -11.965 16.085 13.928 1.00 79.88 179 PHE A N 1
ATOM 1391 C CA . PHE A 1 179 ? -13.251 15.411 14.122 1.00 79.88 179 PHE A CA 1
ATOM 1392 C C . PHE A 1 179 ? -13.232 13.946 13.657 1.00 79.88 179 PHE A C 1
ATOM 1394 O O . PHE A 1 179 ? -13.764 13.077 14.344 1.00 79.88 179 PHE A O 1
ATOM 1401 N N . SER A 1 180 ? -12.569 13.657 12.533 1.00 77.94 180 SER A N 1
ATOM 1402 C CA . SER A 1 180 ? -12.424 12.296 12.000 1.00 77.94 180 SER A CA 1
ATOM 1403 C C . SER A 1 180 ? -11.768 11.335 12.996 1.00 77.94 180 SER A C 1
ATOM 1405 O O . SER A 1 180 ? -12.156 10.173 13.064 1.00 77.94 180 SER A O 1
ATOM 1407 N N . ILE A 1 181 ? -10.830 11.816 13.816 1.00 83.75 181 ILE A N 1
ATOM 1408 C CA . ILE A 1 181 ? -10.135 10.998 14.816 1.00 83.75 181 ILE A CA 1
ATOM 1409 C C . ILE A 1 181 ? -11.022 10.722 16.028 1.00 83.75 181 ILE A C 1
ATOM 1411 O O . ILE A 1 181 ? -11.057 9.591 16.509 1.00 83.75 181 ILE A O 1
ATOM 1415 N N . ARG A 1 182 ? -11.804 11.710 16.479 1.00 81.12 182 ARG A N 1
ATOM 1416 C CA . ARG A 1 182 ? -12.802 11.506 17.547 1.00 81.12 182 ARG A CA 1
ATOM 1417 C C . ARG A 1 182 ? -13.891 10.527 17.118 1.00 81.12 182 ARG A C 1
ATOM 1419 O O . ARG A 1 182 ? -14.300 9.670 17.895 1.00 81.12 182 ARG A O 1
ATOM 1426 N N . LEU A 1 183 ? -14.323 10.620 15.862 1.00 83.25 183 LEU A N 1
ATOM 1427 C CA . LEU A 1 183 ? -15.293 9.691 15.295 1.00 83.25 183 LEU A CA 1
ATOM 1428 C C . LEU A 1 183 ? -14.746 8.258 15.238 1.00 83.25 183 LEU A C 1
ATOM 1430 O O . LEU A 1 183 ? -15.432 7.319 15.634 1.00 83.25 183 LEU A O 1
ATOM 1434 N N . LEU A 1 184 ? -13.501 8.101 14.788 1.00 82.44 184 LEU A N 1
ATOM 1435 C CA . LEU A 1 184 ? -12.821 6.810 14.745 1.00 82.44 184 LEU A CA 1
ATOM 1436 C C . LEU A 1 184 ? -12.643 6.206 16.146 1.00 82.44 184 LEU A C 1
ATOM 1438 O O . LEU A 1 184 ? -12.813 5.005 16.334 1.00 82.44 184 LEU A O 1
ATOM 1442 N N . GLU A 1 185 ? -12.341 7.031 17.148 1.00 85.25 185 GLU A N 1
ATOM 1443 C CA . GLU A 1 185 ? -12.257 6.588 18.540 1.00 85.25 185 GLU A CA 1
ATOM 1444 C C . GLU A 1 185 ? -13.597 6.041 19.048 1.00 85.25 185 GLU A C 1
ATOM 1446 O O . GLU A 1 185 ? -13.637 4.958 19.635 1.00 85.25 185 GLU A O 1
ATOM 1451 N N . LEU A 1 186 ? -14.699 6.742 18.769 1.00 82.38 186 LEU A N 1
ATOM 1452 C CA . LEU A 1 186 ? -16.044 6.268 19.098 1.00 82.38 186 LEU A CA 1
ATOM 1453 C C . LEU A 1 186 ? -16.371 4.937 18.411 1.00 82.38 186 LEU A C 1
ATOM 1455 O O . LEU A 1 186 ? -16.924 4.045 19.053 1.00 82.38 186 LEU A O 1
ATOM 1459 N N . GLU A 1 187 ? -15.992 4.773 17.140 1.00 83.06 187 GLU A N 1
ATOM 1460 C CA . GLU A 1 187 ? -16.161 3.520 16.391 1.00 83.06 187 GLU A CA 1
ATOM 1461 C C . GLU A 1 187 ? -15.431 2.350 17.081 1.00 83.06 187 GLU A C 1
ATOM 1463 O O . GLU A 1 187 ? -16.003 1.274 17.292 1.00 83.06 187 GLU A O 1
ATOM 1468 N N . VAL A 1 188 ? -14.187 2.579 17.512 1.00 84.25 188 VAL A N 1
ATOM 1469 C CA . VAL A 1 188 ? -13.367 1.595 18.237 1.00 84.25 188 VAL A CA 1
ATOM 1470 C C . VAL A 1 188 ? -13.945 1.269 19.622 1.00 84.25 188 VAL A C 1
ATOM 1472 O O . VAL A 1 188 ? -13.889 0.118 20.068 1.00 84.25 188 VAL A O 1
ATOM 1475 N N . LEU A 1 189 ? -14.496 2.258 20.332 1.00 81.81 189 LEU A N 1
ATOM 1476 C CA . LEU A 1 189 ? -15.137 2.053 21.636 1.00 81.81 189 LEU A CA 1
ATOM 1477 C C . LEU A 1 189 ? -16.434 1.250 21.511 1.00 81.81 189 LEU A C 1
ATOM 1479 O O . LEU A 1 189 ? -16.617 0.288 22.261 1.00 81.81 189 LEU A O 1
ATOM 1483 N N . ALA A 1 190 ? -17.274 1.589 20.530 1.00 76.06 190 ALA A N 1
ATOM 1484 C CA . ALA A 1 190 ? -18.542 0.915 20.269 1.00 76.06 190 ALA A CA 1
ATOM 1485 C C . ALA A 1 190 ? -18.356 -0.579 19.959 1.00 76.06 190 ALA A C 1
ATOM 1487 O O . ALA A 1 190 ? -19.147 -1.407 20.405 1.00 76.06 190 ALA A O 1
ATOM 1488 N N . ARG A 1 191 ? -17.281 -0.952 19.251 1.00 72.69 191 ARG A N 1
ATOM 1489 C CA . ARG A 1 191 ? -16.936 -2.364 19.001 1.00 72.69 191 ARG A CA 1
ATOM 1490 C C . ARG A 1 191 ? -16.332 -3.080 20.202 1.00 72.69 191 ARG A C 1
ATOM 1492 O O . ARG A 1 191 ? -16.522 -4.282 20.350 1.00 72.69 191 ARG A O 1
ATOM 1499 N N . GLY A 1 192 ? -15.594 -2.365 21.045 1.00 61.59 192 GLY A N 1
ATOM 1500 C CA . GLY A 1 192 ? -14.886 -2.945 22.186 1.00 61.59 192 GLY A CA 1
ATOM 1501 C C . GLY A 1 192 ? -15.769 -3.290 23.386 1.00 61.59 192 GLY A C 1
ATOM 1502 O O . GLY A 1 192 ? -15.222 -3.717 24.400 1.00 61.59 192 GLY A O 1
ATOM 1503 N N . ASN A 1 193 ? -17.088 -3.067 23.309 1.00 52.38 193 ASN A N 1
ATOM 1504 C CA . ASN A 1 193 ? -18.011 -3.164 24.446 1.00 52.38 193 ASN A CA 1
ATOM 1505 C C . ASN A 1 193 ? -17.496 -2.370 25.671 1.00 52.38 193 ASN A C 1
ATOM 1507 O O . ASN A 1 193 ? -17.601 -2.807 26.816 1.00 52.38 193 ASN A O 1
ATOM 1511 N N . ARG A 1 194 ? -16.837 -1.231 25.408 1.00 52.06 194 ARG A N 1
ATOM 1512 C CA . ARG A 1 194 ? -16.301 -0.314 26.424 1.00 52.06 194 ARG A CA 1
ATOM 1513 C C . ARG A 1 194 ? -17.331 0.780 26.682 1.00 52.06 194 ARG A C 1
ATOM 1515 O O . ARG A 1 194 ? -17.975 1.214 25.734 1.00 52.06 194 ARG A O 1
ATOM 1522 N N . ASP A 1 195 ? -17.456 1.229 27.935 1.00 48.44 195 ASP A N 1
ATOM 1523 C CA . ASP A 1 195 ? -18.401 2.277 28.363 1.00 48.44 195 ASP A CA 1
ATOM 1524 C C . ASP A 1 195 ? -18.252 3.556 27.526 1.00 48.44 195 ASP A C 1
ATOM 1526 O O . ASP A 1 195 ? -17.454 4.447 27.830 1.00 48.44 195 ASP A O 1
ATOM 1530 N N . VAL A 1 196 ? -19.068 3.653 26.478 1.00 51.38 196 VAL A N 1
ATOM 1531 C CA . VAL A 1 196 ? -19.214 4.831 25.617 1.00 51.38 196 VAL A CA 1
ATOM 1532 C C . VAL A 1 196 ? -19.638 6.047 26.456 1.00 51.38 196 VAL A C 1
ATOM 1534 O O . VAL A 1 196 ? -19.241 7.176 26.178 1.00 51.38 196 VAL A O 1
ATOM 1537 N N . GLU A 1 197 ? -20.362 5.813 27.551 1.00 45.50 197 GLU A N 1
ATOM 1538 C CA . GLU A 1 197 ? -20.846 6.835 28.483 1.00 45.50 197 GLU A CA 1
ATOM 1539 C C . GLU A 1 197 ? -19.721 7.583 29.216 1.00 45.50 197 GLU A C 1
ATOM 1541 O O . GLU A 1 197 ? -19.837 8.788 29.434 1.00 45.50 197 GLU A O 1
ATOM 1546 N N . ARG A 1 198 ? -18.593 6.929 29.534 1.00 48.06 198 ARG A N 1
ATOM 1547 C CA . ARG A 1 198 ? -17.449 7.610 30.176 1.00 48.06 198 ARG A CA 1
ATOM 1548 C C . ARG A 1 198 ? -16.698 8.537 29.224 1.00 48.06 198 ARG A C 1
ATOM 1550 O O . ARG A 1 198 ? -16.084 9.498 29.678 1.00 48.06 198 ARG A O 1
ATOM 1557 N N . TYR A 1 199 ? -16.750 8.264 27.921 1.00 51.09 199 TYR A N 1
ATOM 1558 C CA . TYR A 1 199 ? -16.097 9.088 26.904 1.00 51.09 199 TYR A CA 1
ATOM 1559 C C . TYR A 1 199 ? -16.791 10.450 26.751 1.00 51.09 199 TYR A C 1
ATOM 1561 O O . TYR A 1 199 ? -16.132 11.486 26.734 1.00 51.09 199 TYR A O 1
ATOM 1569 N N . PHE A 1 200 ? -18.127 10.461 26.740 1.00 51.34 200 PHE A N 1
ATOM 1570 C CA . PHE A 1 200 ? -18.922 11.690 26.623 1.00 51.34 200 PHE A CA 1
ATOM 1571 C C . PHE A 1 200 ? -19.057 12.484 27.930 1.00 51.34 200 PHE A C 1
ATOM 1573 O O . PHE A 1 200 ? -19.437 13.651 27.900 1.00 51.34 200 PHE A O 1
ATOM 1580 N N . GLN A 1 201 ? -18.731 11.892 29.083 1.00 48.25 201 GLN A N 1
ATOM 1581 C CA . GLN A 1 201 ? -18.742 12.602 30.369 1.00 48.25 201 GLN A CA 1
ATOM 1582 C C . GLN A 1 201 ? -17.543 13.548 30.560 1.00 48.25 201 GLN A C 1
ATOM 1584 O O . GLN A 1 201 ? -17.596 14.412 31.433 1.00 48.25 201 GLN A O 1
ATOM 1589 N N . GLY A 1 202 ? -16.478 13.413 29.758 1.00 48.44 202 GLY A N 1
ATOM 1590 C CA . GLY A 1 202 ? -15.283 14.261 29.849 1.00 48.44 202 GLY A CA 1
ATOM 1591 C C . GLY A 1 202 ? -15.310 15.504 28.958 1.00 48.44 202 GLY A C 1
ATOM 1592 O O . GLY A 1 202 ? -14.784 16.543 29.347 1.00 48.44 202 GLY A O 1
ATOM 1593 N N . GLU A 1 203 ? -15.921 15.431 27.775 1.00 50.75 203 GLU A N 1
ATOM 1594 C CA . GLU A 1 203 ? -15.905 16.514 26.791 1.00 50.75 203 GLU A CA 1
ATOM 1595 C C . GLU A 1 203 ? -17.176 16.443 25.924 1.00 50.75 203 GLU A C 1
ATOM 1597 O O . GLU A 1 203 ? -17.433 15.413 25.311 1.00 50.75 203 GLU A O 1
ATOM 1602 N N . VAL A 1 204 ? -17.905 17.565 25.818 1.00 41.31 204 VAL A N 1
ATOM 1603 C CA . VAL A 1 204 ? -18.955 17.917 24.826 1.00 41.31 204 VAL A CA 1
ATOM 1604 C C . VAL A 1 204 ? -20.376 18.101 25.396 1.00 41.31 204 VAL A C 1
ATOM 1606 O O . VAL A 1 204 ? -21.039 17.188 25.874 1.00 41.31 204 VAL A O 1
ATOM 1609 N N . SER A 1 205 ? -20.864 19.345 25.271 1.00 41.31 205 SER A N 1
ATOM 1610 C CA . SER A 1 205 ? -22.255 19.754 25.501 1.00 41.31 205 SER A CA 1
ATOM 1611 C C . SER A 1 205 ? -23.233 19.061 24.544 1.00 41.31 205 SER A C 1
ATOM 1613 O O . SER A 1 205 ? -22.965 18.881 23.360 1.00 41.31 205 SER A O 1
ATOM 1615 N N . HIS A 1 206 ? -24.409 18.764 25.087 1.00 43.62 206 HIS A N 1
ATOM 1616 C CA . HIS A 1 206 ? -25.503 17.891 24.642 1.00 43.62 206 HIS A CA 1
ATOM 1617 C C . HIS A 1 206 ? -26.166 18.170 23.258 1.00 43.62 206 HIS A C 1
ATOM 1619 O O . HIS A 1 206 ? -27.268 17.689 23.004 1.00 43.62 206 HIS A O 1
ATOM 1625 N N . TYR A 1 207 ? -25.541 18.921 22.342 1.00 41.78 207 TYR A N 1
ATOM 1626 C CA . TYR A 1 207 ? -26.166 19.393 21.088 1.00 41.78 207 TYR A CA 1
ATOM 1627 C C . TYR A 1 207 ? -25.590 18.795 19.786 1.00 41.78 207 TYR A C 1
ATOM 1629 O O . TYR A 1 207 ? -25.973 19.225 18.700 1.00 41.78 207 TYR A O 1
ATOM 1637 N N . HIS A 1 208 ? -24.680 17.815 19.842 1.00 46.69 208 HIS A N 1
ATOM 1638 C CA . HIS A 1 208 ? -23.983 17.305 18.641 1.00 46.69 208 HIS A CA 1
ATOM 1639 C C . HIS A 1 208 ? -24.246 15.838 18.269 1.00 46.69 208 HIS A C 1
ATOM 1641 O O . HIS A 1 208 ? -23.755 15.370 17.242 1.00 46.69 208 HIS A O 1
ATOM 1647 N N . LEU A 1 209 ? -25.056 15.108 19.038 1.00 46.09 209 LEU A N 1
ATOM 1648 C CA . LEU A 1 209 ? -25.263 13.672 18.808 1.00 46.09 209 LEU A CA 1
ATOM 1649 C C . LEU A 1 209 ? -26.153 13.366 17.586 1.00 46.09 209 LEU A C 1
ATOM 1651 O O . LEU A 1 209 ? -25.850 12.436 16.842 1.00 46.09 209 LEU A O 1
ATOM 1655 N N . GLU A 1 210 ? -27.173 14.180 17.290 1.00 41.22 210 GLU A N 1
ATOM 1656 C CA . GLU A 1 210 ? -28.049 13.933 16.126 1.00 41.22 210 GLU A CA 1
ATOM 1657 C C . GLU A 1 210 ? -27.408 14.322 14.783 1.00 41.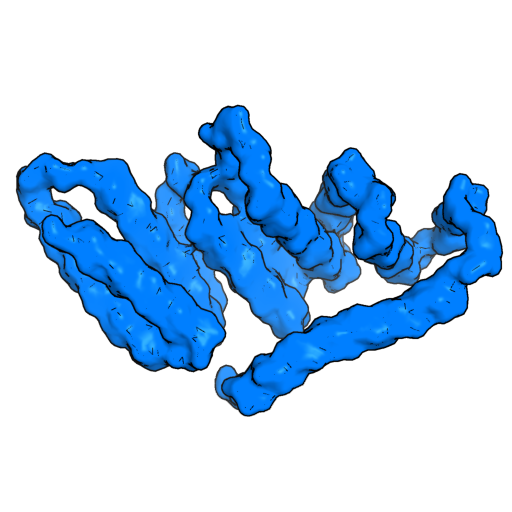22 210 GLU A C 1
ATOM 1659 O O . GLU A 1 210 ? -27.609 13.641 13.778 1.00 41.22 210 GLU A O 1
ATOM 1664 N N . GLN A 1 211 ? -26.551 15.349 14.758 1.00 42.31 211 GLN A N 1
ATOM 1665 C CA . GLN A 1 211 ? -25.779 15.698 13.555 1.00 42.31 211 GLN A CA 1
ATOM 1666 C C . GLN A 1 211 ? -24.683 14.665 13.246 1.00 42.31 211 GLN A C 1
ATOM 1668 O O . GLN A 1 211 ? -24.343 14.458 12.082 1.00 42.31 211 GLN A O 1
ATOM 1673 N N . SER A 1 212 ? -24.176 13.962 14.264 1.00 46.19 212 SER A N 1
ATOM 1674 C CA . SER A 1 212 ? -23.104 12.969 14.114 1.00 46.19 212 SER A CA 1
ATOM 1675 C C . SER A 1 212 ? -23.561 11.691 13.394 1.00 46.19 212 SER A C 1
ATOM 1677 O O . SER A 1 212 ? -22.797 11.128 12.612 1.00 46.1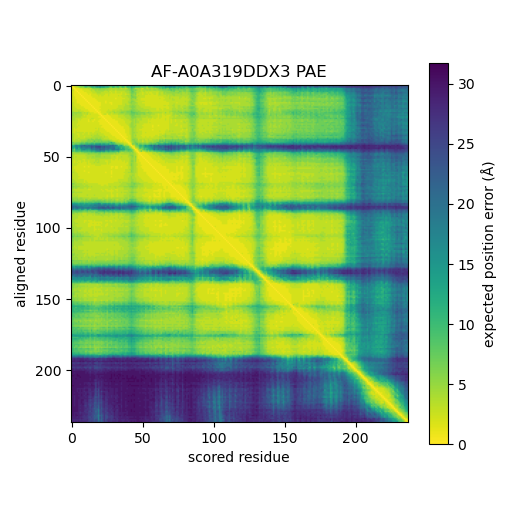9 212 SER A O 1
ATOM 1679 N N . LEU A 1 213 ? -24.812 11.255 13.585 1.00 43.59 213 LEU A N 1
ATOM 1680 C CA . LEU A 1 213 ? -25.375 10.082 12.895 1.00 43.59 213 LEU A CA 1
ATOM 1681 C C . LEU A 1 213 ? -25.686 10.365 11.419 1.00 43.59 213 LEU A C 1
ATOM 1683 O O . LEU A 1 213 ? -25.411 9.531 10.557 1.00 43.59 213 LEU A O 1
ATOM 1687 N N . ILE A 1 214 ? -26.186 11.566 11.116 1.00 44.53 214 ILE A N 1
ATOM 1688 C CA . ILE A 1 214 ? -26.430 12.006 9.736 1.00 44.53 214 ILE A CA 1
ATOM 1689 C C . ILE A 1 214 ? -25.095 12.144 8.988 1.00 44.53 214 ILE A C 1
ATOM 1691 O O . ILE A 1 214 ? -24.995 11.748 7.831 1.00 44.53 214 ILE A O 1
ATOM 1695 N N . PHE A 1 215 ? -24.036 12.620 9.650 1.00 46.41 215 PHE A N 1
ATOM 1696 C CA . PHE A 1 215 ? -22.723 12.767 9.021 1.00 46.41 215 PHE A CA 1
ATOM 1697 C C . PHE A 1 215 ? -21.968 11.437 8.855 1.00 46.41 215 PHE A C 1
ATOM 1699 O O . PHE A 1 215 ? -21.276 11.262 7.858 1.00 46.41 215 PHE A O 1
ATOM 1706 N N . LEU A 1 216 ? -22.143 10.466 9.763 1.00 45.81 216 LEU A N 1
ATOM 1707 C CA . LEU A 1 216 ? -21.664 9.085 9.585 1.00 45.81 216 LEU A CA 1
ATOM 1708 C C . LEU A 1 216 ? -22.302 8.411 8.367 1.00 45.81 216 LEU A C 1
ATOM 1710 O O . LEU A 1 216 ? -21.591 7.774 7.591 1.00 45.81 216 LEU A O 1
ATOM 1714 N N . ALA A 1 217 ? -23.610 8.602 8.174 1.00 44.25 217 ALA A N 1
ATOM 1715 C CA . ALA A 1 217 ? -24.311 8.128 6.986 1.00 44.25 217 ALA A CA 1
ATOM 1716 C C . ALA A 1 217 ? -23.790 8.824 5.718 1.00 44.25 217 ALA A C 1
ATOM 1718 O O . ALA A 1 217 ? -23.494 8.152 4.738 1.00 44.25 217 ALA A O 1
ATOM 1719 N N . VAL A 1 218 ? -23.560 10.143 5.760 1.00 47.88 218 VAL A N 1
ATOM 1720 C CA . VAL A 1 218 ? -23.021 10.912 4.622 1.00 47.88 218 VAL A CA 1
ATOM 1721 C C . VAL A 1 218 ? -21.558 10.568 4.312 1.00 47.88 218 VAL A C 1
ATOM 1723 O O . VAL A 1 218 ? -21.189 10.552 3.146 1.00 47.88 218 VAL A O 1
ATOM 1726 N N . LEU A 1 219 ? -20.715 10.251 5.300 1.00 48.25 219 LEU A N 1
ATOM 1727 C CA . LEU A 1 219 ? -19.328 9.810 5.081 1.00 48.25 219 LEU A CA 1
ATOM 1728 C C . LEU A 1 219 ? -19.249 8.366 4.585 1.00 48.25 219 LEU A C 1
ATOM 1730 O O . LEU A 1 219 ? -18.422 8.066 3.725 1.00 48.25 219 LEU A O 1
ATOM 1734 N N . GLN A 1 220 ? -20.104 7.475 5.095 1.00 52.50 220 GLN A N 1
ATOM 1735 C CA . GLN A 1 220 ? -20.251 6.132 4.534 1.00 52.50 220 GLN A CA 1
ATOM 1736 C C . GLN A 1 220 ? -20.808 6.189 3.112 1.00 52.50 220 GLN A C 1
ATOM 1738 O O . GLN A 1 220 ? -20.332 5.439 2.269 1.00 52.50 220 GLN A O 1
ATOM 1743 N N . ASP A 1 221 ? -21.740 7.095 2.818 1.00 40.78 221 ASP A N 1
ATOM 1744 C CA . ASP A 1 221 ? -22.260 7.294 1.467 1.00 40.78 221 ASP A CA 1
ATOM 1745 C C . ASP A 1 221 ? -21.252 8.007 0.558 1.00 40.78 221 ASP A C 1
ATOM 1747 O O . ASP A 1 221 ? -21.150 7.648 -0.604 1.00 40.78 221 ASP A O 1
ATOM 1751 N N . ALA A 1 222 ? -20.426 8.928 1.057 1.00 39.50 222 ALA A N 1
ATOM 1752 C CA . ALA A 1 222 ? -19.353 9.550 0.278 1.00 39.50 222 ALA A CA 1
ATOM 1753 C C . ALA A 1 222 ? -18.228 8.554 -0.051 1.00 39.50 222 ALA A C 1
ATOM 1755 O O . ALA A 1 222 ? -17.745 8.533 -1.180 1.00 39.50 222 ALA A O 1
ATOM 1756 N N . LEU A 1 223 ? -17.858 7.682 0.895 1.00 45.31 223 LEU A N 1
ATOM 1757 C CA . LEU A 1 223 ? -16.936 6.567 0.644 1.00 45.31 223 LEU A CA 1
ATOM 1758 C C . LEU A 1 223 ? -17.551 5.548 -0.325 1.00 45.31 223 LEU A C 1
ATOM 1760 O O . LEU A 1 223 ? -16.883 5.137 -1.267 1.00 45.31 223 LEU A O 1
ATOM 1764 N N . LYS A 1 224 ? -18.847 5.235 -0.188 1.00 44.47 224 LYS A N 1
ATOM 1765 C CA . LYS A 1 224 ? -19.574 4.402 -1.157 1.00 44.47 224 LYS A CA 1
ATOM 1766 C C . LYS A 1 224 ? -19.742 5.063 -2.521 1.00 44.47 224 LYS A C 1
ATOM 1768 O O . LYS A 1 224 ? -19.854 4.341 -3.494 1.00 44.47 224 LYS A O 1
ATOM 1773 N N . VAL A 1 225 ? -19.805 6.391 -2.630 1.00 41.44 225 VAL A N 1
ATOM 1774 C CA . VAL A 1 225 ? -19.907 7.116 -3.911 1.00 41.44 225 VAL A CA 1
ATOM 1775 C C . VAL A 1 225 ? -18.551 7.157 -4.617 1.00 41.44 225 VAL A C 1
ATOM 1777 O O . VAL A 1 225 ? -18.505 7.019 -5.839 1.00 41.44 225 VAL A O 1
ATOM 1780 N N . VAL A 1 226 ? -17.451 7.245 -3.864 1.00 41.91 226 VAL A N 1
ATOM 1781 C CA . VAL A 1 226 ? -16.101 6.990 -4.390 1.00 41.91 226 VAL A CA 1
ATOM 1782 C C . VAL A 1 226 ? -16.004 5.539 -4.882 1.00 41.91 226 VAL A C 1
ATOM 1784 O O . VAL A 1 226 ? -15.663 5.326 -6.046 1.00 41.91 226 VAL A O 1
ATOM 1787 N N . ASP A 1 227 ? -16.467 4.564 -4.092 1.00 40.19 227 ASP A N 1
ATOM 1788 C CA . ASP A 1 227 ? -16.545 3.154 -4.504 1.00 40.19 227 ASP A CA 1
ATOM 1789 C C . ASP A 1 227 ? -17.558 2.903 -5.646 1.00 40.19 227 ASP A C 1
ATOM 1791 O O . ASP A 1 227 ? -17.363 1.996 -6.450 1.00 40.19 227 ASP A O 1
ATOM 1795 N N . ALA A 1 228 ? -18.633 3.690 -5.782 1.00 34.78 228 ALA A N 1
ATOM 1796 C CA . ALA A 1 228 ? -19.650 3.582 -6.841 1.00 34.78 228 ALA A CA 1
ATOM 1797 C C . ALA A 1 228 ? -19.135 4.120 -8.181 1.00 34.78 228 ALA A C 1
ATOM 1799 O O . ALA A 1 228 ? -19.429 3.567 -9.243 1.00 34.78 228 ALA A O 1
ATOM 1800 N N . SER A 1 229 ? -18.322 5.178 -8.129 1.00 33.34 229 SER A N 1
ATOM 1801 C CA . SER A 1 229 ? -17.640 5.714 -9.305 1.00 33.34 229 SER A CA 1
ATOM 1802 C C . SER A 1 229 ? -16.566 4.754 -9.837 1.00 33.34 229 SER A C 1
ATOM 1804 O O . SER A 1 229 ? -16.352 4.694 -11.048 1.00 33.34 229 SER A O 1
ATOM 1806 N N . GLU A 1 230 ? -15.977 3.921 -8.967 1.00 38.31 230 GLU A N 1
ATOM 1807 C CA . GLU A 1 230 ? -15.035 2.858 -9.348 1.00 38.31 230 GLU A CA 1
ATOM 1808 C C . GLU A 1 230 ? -15.710 1.506 -9.661 1.00 38.31 230 GLU A C 1
ATOM 1810 O O . GLU A 1 230 ? -15.234 0.764 -10.523 1.00 38.31 230 GLU A O 1
ATOM 1815 N N . SER A 1 231 ? -16.851 1.176 -9.045 1.00 35.47 231 SER A N 1
ATOM 1816 C CA . SER A 1 231 ? -17.591 -0.076 -9.305 1.00 35.47 231 SER A CA 1
ATOM 1817 C C . SER A 1 231 ? -18.422 -0.055 -10.591 1.00 35.47 231 SER A C 1
ATOM 1819 O O . SER A 1 231 ? -18.747 -1.121 -11.110 1.00 35.47 231 SER A O 1
ATOM 1821 N N . SER A 1 232 ? -18.628 1.111 -11.218 1.00 32.81 232 SER A N 1
ATOM 1822 C CA . SER A 1 232 ? -19.002 1.161 -12.642 1.00 32.81 232 SER A CA 1
ATOM 1823 C C . SER A 1 232 ? -17.884 0.648 -13.568 1.00 32.81 232 SER A C 1
ATOM 1825 O O . SER A 1 232 ? -18.153 0.376 -14.738 1.00 32.81 232 SER A O 1
ATOM 1827 N N . PHE A 1 233 ? -16.646 0.506 -13.074 1.00 38.75 233 PHE A N 1
ATOM 1828 C CA . PHE A 1 233 ? -15.485 0.035 -13.839 1.00 38.75 233 PHE A CA 1
ATOM 1829 C C . PHE A 1 233 ? -14.923 -1.323 -13.390 1.00 38.75 233 PHE A C 1
ATOM 1831 O O . PHE A 1 233 ? -14.098 -1.895 -14.102 1.00 38.75 233 PHE A O 1
ATOM 1838 N N . ARG A 1 234 ? -15.357 -1.872 -12.250 1.00 41.56 234 ARG A N 1
ATOM 1839 C CA . ARG A 1 234 ? -14.888 -3.171 -11.737 1.00 41.56 234 ARG A CA 1
ATOM 1840 C C . ARG A 1 234 ? -16.050 -4.037 -11.263 1.00 41.56 234 ARG A C 1
ATOM 1842 O O . ARG A 1 234 ? -16.236 -4.266 -10.074 1.00 41.56 234 ARG A O 1
ATOM 1849 N N . MET A 1 235 ? -16.807 -4.567 -12.218 1.00 31.50 235 MET A N 1
ATOM 1850 C CA . MET A 1 235 ? -17.466 -5.855 -12.002 1.00 31.50 235 MET A CA 1
ATOM 1851 C C . MET A 1 235 ? -16.361 -6.902 -11.857 1.00 31.50 235 MET A C 1
ATOM 1853 O O . MET A 1 235 ? -15.476 -6.979 -12.709 1.00 31.50 235 MET A O 1
ATOM 1857 N N . CYS A 1 236 ? -16.394 -7.630 -10.744 1.00 41.34 236 CYS A N 1
ATOM 1858 C CA . CYS A 1 236 ? -15.445 -8.667 -10.362 1.00 41.34 236 CYS A CA 1
ATOM 1859 C C . CYS A 1 236 ? -15.015 -9.541 -11.550 1.00 41.34 236 CYS A C 1
ATOM 1861 O O . CYS A 1 236 ? -15.855 -10.151 -12.215 1.00 41.34 236 CYS A O 1
ATOM 1863 N N . GLY A 1 237 ? -13.702 -9.606 -11.763 1.00 35.25 237 GLY A N 1
ATOM 1864 C CA . GLY A 1 237 ? -13.016 -10.625 -12.548 1.00 35.25 237 GLY A CA 1
ATOM 1865 C C . GLY A 1 237 ? -11.976 -11.295 -11.671 1.00 35.25 237 GLY A C 1
ATOM 1866 O O . GLY A 1 237 ? -11.335 -10.553 -10.891 1.00 35.25 237 GLY A O 1
#

InterPro domains:
  IPR013940 Meiosis specific protein Spo22/ZIP4/TEX11 [PF08631] (65-201)

Organism: NCBI:txid1448315

Solvent-accessible surface area (backbone atoms only — not comparable to full-atom values): 13053 Å² total; per-residue (Å²): 115,69,66,63,53,50,57,51,50,49,52,49,30,53,52,28,52,77,72,67,38,54,74,58,23,50,57,49,51,51,58,45,49,60,50,50,53,60,56,71,71,46,91,61,95,65,60,62,66,61,52,49,52,50,50,47,52,50,38,33,52,49,21,50,49,28,43,77,70,74,33,57,69,56,17,52,58,40,53,71,70,51,61,80,91,60,52,53,44,70,58,53,33,50,35,21,41,53,52,13,51,53,26,45,77,69,67,36,32,70,60,10,31,56,29,18,50,56,20,52,55,25,48,56,39,36,60,76,71,42,101,59,89,52,67,74,57,53,57,48,45,52,53,35,46,54,51,31,37,55,21,20,72,77,41,90,49,71,68,29,50,55,48,28,54,52,45,48,50,50,46,47,76,77,40,61,87,40,66,71,51,54,51,51,51,50,55,55,31,68,72,63,78,45,73,62,68,66,60,51,73,76,60,76,76,96,81,54,68,72,62,49,56,57,47,51,51,50,49,52,47,51,53,46,48,57,48,48,69,49,47,79,75,54,73,90,128

Nearest PDB structures (foldseek):
  2fbn-assembly1_B  TM=5.699E-01  e=6.184E-01  Plasmodium falciparum
  8e0l-assembly1_C  TM=3.857E-01  e=1.497E+00  synthetic construct
  8fit-assembly2_C  TM=2.632E-01  e=2.870E+00  synthetic construct
  6xr2-assembly1_A  TM=2.420E-01  e=3.975E+00  synthetic construct

Radius of gyration: 20.58 Å; Cα contacts (8 Å, |Δi|>4): 197; chains: 1; bounding box: 58×33×53 Å